Protein AF-A0A5E6NKQ4-F1 (afdb_monomer)

Foldseek 3Di:
DVVVVVVVVVVVVVVVVVCVVLPQDQFQFEEAPVRHTLDGSCLQVLLQVLCVVQPNQDLEAFLPGHDDQDYHLLVVLLQQLLVQLLVLCVVPHDDDPDPVVRSVVSLVVSLCQLAEFQQDPVNSYRYHHPSSSVSLVVSLVVQLCLQANPDPVSLVVCVSSVHDSPRHDDSSSSSSNSSNSVSSNSQLRYAGVVGPAGSSQLPDDDVSNDSDHDPVNVVVVVVVVVVVVVVVVVVVVVCVVCVVVVVVVVAPPVGDDPDDPVVVDDQDPVNVVCVVVVDD

Nearest PDB structures (foldseek):
  8bgw-assembly1_A  TM=9.058E-01  e=4.013E-18  Achromobacter xylosoxidans
  6qq6-assembly1_B  TM=9.112E-01  e=1.878E-17  Achromobacter xylosoxidans
  6qq5-assembly1_B  TM=9.096E-01  e=1.518E-17  Achromobacter xylosoxidans
  6l3h-assembly1_A  TM=9.195E-01  e=1.147E-16  Neisseria meningitidis alpha14
  6l1x-assembly1_A  TM=9.072E-01  e=4.114E-16  Neisseria meningitidis alpha14

Solvent-accessible surface area (backbone atoms only — not comparable to full-atom values): 15264 Å² total; per-residue (Å²): 108,69,66,57,52,54,53,53,51,51,53,52,52,54,50,51,52,49,51,67,75,63,49,71,78,83,38,56,30,34,24,32,89,90,64,58,70,78,40,45,36,65,35,27,54,50,6,47,52,49,41,52,74,73,46,36,44,69,48,14,16,52,88,84,46,52,34,84,71,19,64,40,43,20,53,54,42,41,52,46,29,51,52,42,30,41,53,49,44,65,74,76,52,82,81,52,99,45,70,67,60,30,53,52,51,49,40,50,53,46,22,50,69,53,26,55,68,48,66,36,86,89,77,32,33,31,57,45,54,71,62,52,52,53,14,47,53,55,44,41,49,54,48,30,35,58,33,55,44,85,52,69,72,34,48,50,51,31,55,71,33,69,46,65,89,82,64,62,50,56,68,68,57,27,51,19,33,37,37,26,33,48,50,51,15,45,34,28,46,17,25,36,89,99,47,92,44,16,59,54,59,19,34,59,83,34,78,72,62,61,26,48,82,46,71,67,57,58,51,52,56,54,51,51,52,53,52,48,54,52,49,52,51,50,50,52,51,52,48,63,75,42,41,68,63,49,51,63,72,63,53,53,98,85,51,80,81,91,67,68,70,70,81,74,48,81,80,45,72,68,65,57,62,50,49,69,80,74,63,131

Structure (mmCIF, N/CA/C/O backbone):
data_AF-A0A5E6NKQ4-F1
#
_entry.id   AF-A0A5E6NKQ4-F1
#
loop_
_atom_site.group_PDB
_atom_site.id
_atom_site.type_symbol
_atom_site.label_atom_id
_atom_site.label_alt_id
_atom_site.label_comp_id
_atom_site.label_asym_id
_atom_site.label_entity_id
_atom_site.label_seq_id
_atom_site.pdbx_PDB_ins_code
_atom_site.Cartn_x
_atom_site.Cartn_y
_atom_site.Cartn_z
_atom_site.occupancy
_atom_site.B_iso_or_equiv
_atom_site.auth_seq_id
_atom_site.auth_comp_id
_atom_site.auth_asym_id
_atom_site.auth_atom_id
_atom_site.pdbx_PDB_model_num
ATOM 1 N N . MET A 1 1 ? 13.799 -6.009 -33.600 1.00 91.75 1 MET A N 1
A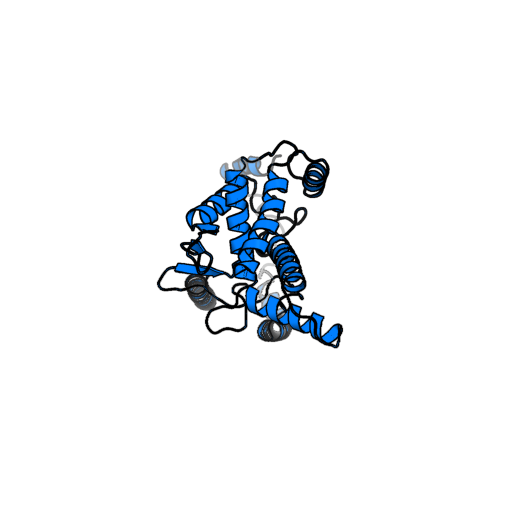TOM 2 C CA . MET A 1 1 ? 13.239 -4.849 -32.869 1.00 91.75 1 MET A CA 1
ATOM 3 C C . MET A 1 1 ? 11.711 -4.855 -32.858 1.00 91.75 1 MET A C 1
ATOM 5 O O . MET A 1 1 ? 11.161 -5.011 -31.782 1.00 91.75 1 MET A O 1
ATOM 9 N N . ILE A 1 2 ? 11.026 -4.766 -34.009 1.00 96.88 2 ILE A N 1
ATOM 10 C CA . ILE A 1 2 ? 9.546 -4.696 -34.077 1.00 96.88 2 ILE A CA 1
ATOM 11 C C . ILE A 1 2 ? 8.863 -5.850 -33.325 1.00 96.88 2 ILE A C 1
ATOM 13 O O . ILE A 1 2 ? 7.992 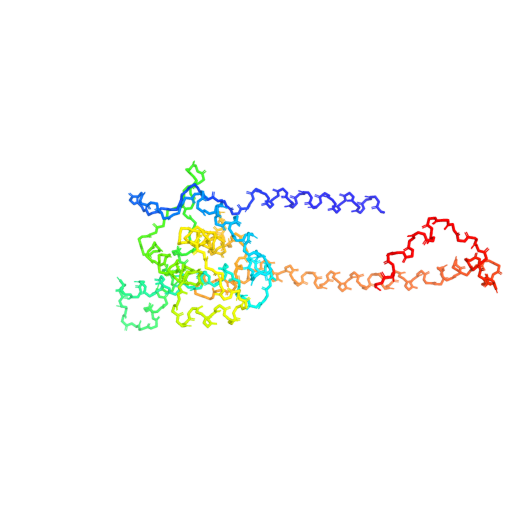-5.606 -32.503 1.00 96.88 2 ILE A O 1
ATOM 17 N N . VAL A 1 3 ? 9.315 -7.092 -33.531 1.00 97.50 3 VAL A N 1
ATOM 18 C CA . VAL A 1 3 ? 8.775 -8.268 -32.820 1.00 97.50 3 VAL A CA 1
ATOM 19 C C . VAL A 1 3 ? 8.905 -8.131 -31.298 1.00 97.50 3 VAL A C 1
ATOM 21 O O . VAL A 1 3 ? 7.956 -8.412 -30.578 1.00 97.50 3 VAL A O 1
ATOM 24 N N . SER A 1 4 ? 10.052 -7.649 -30.807 1.00 96.44 4 SER A N 1
ATOM 25 C CA . SER A 1 4 ? 10.279 -7.432 -29.370 1.00 96.44 4 SER A CA 1
ATOM 26 C C . SER A 1 4 ? 9.319 -6.384 -28.804 1.00 96.44 4 SER A C 1
ATOM 28 O O . SER A 1 4 ? 8.715 -6.624 -27.764 1.00 96.44 4 SER A O 1
ATOM 30 N N . LEU A 1 5 ? 9.100 -5.279 -29.528 1.00 98.06 5 LEU A N 1
ATOM 31 C CA . LEU A 1 5 ? 8.133 -4.250 -29.136 1.00 98.06 5 LEU A CA 1
ATOM 32 C C . LEU A 1 5 ? 6.709 -4.811 -29.081 1.00 98.06 5 LEU A C 1
ATOM 34 O O . LEU A 1 5 ? 6.007 -4.603 -28.100 1.00 98.06 5 LEU A O 1
ATOM 38 N N . ILE A 1 6 ? 6.281 -5.555 -30.103 1.00 98.31 6 ILE A N 1
ATOM 39 C CA . ILE A 1 6 ? 4.932 -6.138 -30.125 1.00 98.31 6 ILE A CA 1
ATOM 40 C C . ILE A 1 6 ? 4.732 -7.069 -28.924 1.00 98.31 6 ILE A C 1
ATOM 42 O O . ILE A 1 6 ? 3.712 -6.970 -28.244 1.00 98.31 6 ILE A O 1
ATOM 46 N N . LEU A 1 7 ? 5.705 -7.936 -28.627 1.00 98.00 7 LEU A N 1
ATOM 47 C CA . LEU A 1 7 ? 5.617 -8.860 -27.495 1.00 98.00 7 LEU A CA 1
ATOM 48 C C . LEU A 1 7 ? 5.609 -8.128 -26.147 1.00 98.00 7 LEU A C 1
ATOM 50 O O . LEU A 1 7 ? 4.767 -8.429 -25.300 1.00 98.00 7 LEU A O 1
ATOM 54 N N . SER A 1 8 ? 6.496 -7.148 -25.950 1.00 97.25 8 SER A N 1
ATOM 55 C CA . SER A 1 8 ? 6.587 -6.414 -24.684 1.00 97.25 8 SER A CA 1
ATOM 56 C C . SER A 1 8 ? 5.353 -5.551 -24.421 1.00 97.25 8 SER A C 1
ATOM 58 O O . SER A 1 8 ? 4.808 -5.595 -23.318 1.00 97.25 8 SER A O 1
ATOM 60 N N . PHE A 1 9 ? 4.849 -4.830 -25.428 1.00 97.94 9 PHE A N 1
ATOM 61 C CA . PHE A 1 9 ? 3.626 -4.034 -25.291 1.00 97.94 9 PHE A CA 1
ATOM 62 C C . PHE A 1 9 ? 2.383 -4.906 -25.109 1.00 97.94 9 PHE A C 1
ATOM 64 O O . PHE A 1 9 ? 1.516 -4.551 -24.315 1.00 97.94 9 PHE A O 1
ATOM 71 N N . SER A 1 10 ? 2.301 -6.060 -25.779 1.00 98.06 10 SER A N 1
ATOM 72 C CA . SER A 1 10 ? 1.185 -6.996 -25.575 1.00 98.06 10 SER A CA 1
ATOM 73 C C . SER A 1 10 ? 1.159 -7.520 -24.138 1.00 98.06 10 SER A C 1
ATOM 75 O O . SER A 1 10 ? 0.104 -7.514 -23.507 1.00 98.06 10 SER A O 1
ATOM 77 N N . ALA A 1 11 ? 2.319 -7.906 -23.594 1.00 97.38 11 ALA A N 1
ATOM 78 C CA . ALA A 1 11 ? 2.434 -8.328 -22.199 1.00 97.38 11 ALA A CA 1
ATOM 79 C C . ALA A 1 11 ? 2.059 -7.194 -21.228 1.00 97.38 11 ALA A C 1
ATOM 81 O O . ALA A 1 11 ? 1.289 -7.418 -20.296 1.00 97.38 11 ALA A O 1
ATOM 82 N N . LEU A 1 12 ? 2.545 -5.972 -21.474 1.00 97.38 12 LEU A N 1
ATOM 83 C CA . LEU A 1 12 ? 2.235 -4.797 -20.656 1.00 97.38 12 LEU A CA 1
ATOM 84 C C . LEU A 1 12 ? 0.731 -4.488 -20.633 1.00 97.38 12 LEU A C 1
ATOM 86 O O . LEU A 1 12 ? 0.165 -4.292 -19.561 1.00 97.38 12 LEU A O 1
ATOM 90 N N . LEU A 1 13 ? 0.077 -4.463 -21.798 1.00 96.69 13 LEU A N 1
ATOM 91 C CA . LEU A 1 13 ? -1.356 -4.172 -21.909 1.00 96.69 13 LEU A CA 1
ATOM 92 C C . LEU A 1 13 ? -2.207 -5.268 -21.267 1.00 96.69 13 LEU A C 1
ATOM 94 O O . LEU A 1 13 ? -3.167 -4.963 -20.559 1.00 96.69 13 LEU A O 1
ATOM 98 N N . TYR A 1 14 ? -1.836 -6.533 -21.475 1.00 97.25 14 TYR A N 1
ATOM 99 C CA . TYR A 1 14 ? -2.518 -7.662 -20.853 1.00 97.25 14 TYR A CA 1
ATOM 100 C C . TYR A 1 14 ? -2.450 -7.582 -19.322 1.00 97.25 14 TYR A C 1
ATOM 102 O O . TYR A 1 14 ? -3.484 -7.633 -18.655 1.00 97.25 14 TYR A O 1
ATOM 110 N N . LEU A 1 15 ? -1.251 -7.387 -18.762 1.00 95.00 15 LEU A N 1
ATOM 111 C CA . LEU A 1 15 ? -1.063 -7.259 -17.315 1.00 95.00 15 LEU A CA 1
ATOM 112 C C . LEU A 1 15 ? -1.745 -6.004 -16.756 1.00 95.00 15 LEU A C 1
ATOM 114 O O . LEU A 1 15 ? -2.368 -6.078 -15.701 1.00 95.00 15 LEU A O 1
ATOM 118 N N . GLY A 1 16 ? -1.700 -4.878 -17.473 1.00 92.06 16 GLY A N 1
ATOM 119 C CA . GLY A 1 16 ? -2.413 -3.657 -17.089 1.00 92.06 16 GLY A CA 1
ATOM 120 C C . GLY A 1 16 ? -3.928 -3.863 -16.994 1.00 92.06 16 GLY A C 1
ATOM 121 O O . GLY A 1 16 ? -4.553 -3.414 -16.034 1.00 92.06 16 GLY A O 1
ATOM 122 N N . GLY A 1 17 ? -4.514 -4.606 -17.939 1.00 92.12 17 GLY A N 1
ATOM 123 C CA . GLY A 1 17 ? -5.928 -4.982 -17.894 1.00 92.12 17 GLY A CA 1
ATOM 124 C C . GLY A 1 17 ? -6.275 -5.861 -16.688 1.00 92.12 17 GLY A C 1
ATOM 125 O O . GLY A 1 17 ? -7.293 -5.630 -16.037 1.00 92.12 17 GLY A O 1
ATOM 126 N N . GLN A 1 18 ? -5.410 -6.822 -16.349 1.00 91.38 18 GLN A N 1
ATOM 127 C CA . GLN A 1 18 ? -5.586 -7.663 -15.158 1.00 91.38 18 GLN A CA 1
ATOM 128 C C . GLN A 1 18 ? -5.508 -6.844 -13.864 1.00 91.38 18 GLN A C 1
ATOM 130 O O . GLN A 1 18 ? -6.370 -6.990 -13.003 1.00 91.38 18 GLN A O 1
ATOM 135 N N . ILE A 1 19 ? -4.534 -5.934 -13.750 1.00 88.50 19 ILE A N 1
ATOM 136 C CA . ILE A 1 19 ? -4.392 -5.044 -12.585 1.00 88.50 19 ILE A CA 1
ATOM 137 C C . ILE A 1 19 ? -5.657 -4.204 -12.390 1.00 88.50 19 ILE A C 1
ATOM 139 O O . ILE A 1 19 ? -6.131 -4.077 -11.266 1.00 88.50 19 ILE A O 1
ATOM 143 N N . TYR A 1 20 ? -6.229 -3.666 -13.470 1.00 85.31 20 TYR A N 1
ATOM 144 C CA . TYR A 1 20 ? -7.445 -2.856 -13.388 1.00 85.31 20 TYR A CA 1
ATOM 145 C C . TYR A 1 20 ? -8.655 -3.655 -12.878 1.00 85.31 20 TYR A C 1
ATOM 147 O O . TYR A 1 20 ? -9.419 -3.157 -12.057 1.00 85.31 20 TYR A O 1
ATOM 155 N N . GLN A 1 21 ? -8.822 -4.898 -13.338 1.00 85.69 21 GLN A N 1
ATOM 156 C CA . GLN A 1 21 ? -9.952 -5.750 -12.943 1.00 85.69 21 GLN A CA 1
ATOM 157 C C . GLN A 1 21 ? -9.796 -6.346 -11.539 1.00 85.69 21 GLN A C 1
ATOM 159 O O . GLN A 1 21 ? -10.795 -6.609 -10.875 1.00 85.69 21 GLN A O 1
ATOM 164 N N . GLN A 1 22 ? -8.558 -6.565 -11.092 1.00 89.88 22 GLN A N 1
ATOM 165 C CA . GLN A 1 22 ? -8.244 -7.217 -9.816 1.00 89.88 22 GLN A CA 1
ATOM 166 C C . GLN A 1 22 ? -7.823 -6.231 -8.714 1.00 89.88 22 GLN A C 1
ATOM 168 O O . GLN A 1 22 ? -7.409 -6.655 -7.630 1.00 89.88 22 GLN A O 1
ATOM 173 N N . ALA A 1 23 ? -7.900 -4.923 -8.976 1.00 93.00 23 ALA A N 1
ATOM 174 C CA . ALA A 1 23 ? -7.577 -3.894 -7.998 1.00 93.00 23 ALA A CA 1
ATOM 175 C C . ALA A 1 23 ? -8.473 -4.013 -6.747 1.00 93.00 23 ALA A C 1
ATOM 177 O O . ALA A 1 23 ? -9.655 -4.351 -6.865 1.00 93.00 23 ALA A O 1
ATOM 178 N N . PRO A 1 24 ? -7.947 -3.713 -5.543 1.00 96.12 24 PRO A N 1
ATOM 179 C CA . PRO A 1 24 ? -8.771 -3.665 -4.343 1.00 96.12 24 PRO A CA 1
ATOM 180 C C . PRO A 1 24 ? -9.886 -2.619 -4.519 1.00 96.12 24 PRO A C 1
ATOM 182 O O . PRO A 1 24 ? -9.592 -1.468 -4.856 1.00 96.12 24 PRO A O 1
ATOM 185 N N . PRO A 1 25 ? -11.162 -2.981 -4.303 1.00 97.00 25 PRO A N 1
ATOM 186 C CA . PRO A 1 25 ? -12.263 -2.048 -4.491 1.00 97.00 25 PRO A CA 1
ATOM 187 C C . PRO A 1 25 ? -12.244 -0.959 -3.412 1.00 97.00 25 PRO A C 1
ATOM 189 O O . PRO A 1 25 ? -11.932 -1.219 -2.248 1.00 97.00 25 PRO A O 1
ATOM 192 N N . ILE A 1 26 ? -12.637 0.264 -3.778 1.00 98.12 26 ILE A N 1
ATOM 193 C CA . ILE A 1 26 ? -13.011 1.292 -2.798 1.00 98.12 26 ILE A CA 1
ATOM 194 C C . ILE A 1 26 ? -14.488 1.061 -2.444 1.00 98.12 26 ILE A C 1
ATOM 196 O O . ILE A 1 26 ? -15.342 1.165 -3.332 1.00 98.12 26 ILE A O 1
ATOM 200 N N . PRO A 1 27 ? -14.815 0.714 -1.189 1.00 98.06 27 PRO A N 1
ATOM 201 C CA . PRO A 1 27 ? -16.179 0.381 -0.801 1.00 98.06 27 PRO A CA 1
ATOM 202 C C . PRO A 1 27 ? -17.079 1.619 -0.756 1.00 98.06 27 PRO A C 1
ATOM 204 O O . PRO A 1 27 ? -16.640 2.706 -0.394 1.00 98.06 27 PRO A O 1
ATOM 207 N N . ASN A 1 28 ? -18.368 1.432 -1.040 1.00 98.12 28 ASN A N 1
ATOM 208 C CA . ASN A 1 28 ? -19.416 2.434 -0.833 1.00 98.12 28 ASN A CA 1
ATOM 209 C C . ASN A 1 28 ? -19.534 2.821 0.649 1.00 98.12 28 ASN A C 1
ATOM 211 O O . ASN A 1 28 ? -19.697 3.998 0.977 1.00 98.12 28 ASN A O 1
ATOM 215 N N . ALA A 1 29 ? -19.424 1.829 1.535 1.00 97.94 29 ALA A N 1
ATOM 216 C CA . ALA A 1 29 ? -19.400 2.015 2.978 1.00 97.94 29 ALA A CA 1
ATOM 217 C C . ALA A 1 29 ? -18.643 0.878 3.677 1.00 97.94 29 ALA A C 1
ATOM 219 O O . ALA A 1 29 ? -18.656 -0.273 3.234 1.00 97.94 29 ALA A O 1
ATOM 220 N N . VAL A 1 30 ? -18.032 1.215 4.806 1.00 98.38 30 VAL A N 1
ATOM 221 C CA . VAL A 1 30 ? -17.519 0.284 5.811 1.00 98.38 30 VAL A CA 1
ATOM 222 C C . VAL A 1 30 ? -18.452 0.395 7.003 1.00 98.38 30 VAL A C 1
ATOM 224 O O . VAL A 1 30 ? -18.584 1.480 7.571 1.00 98.38 30 VAL A O 1
ATOM 227 N N . GLN A 1 31 ? -19.124 -0.690 7.373 1.00 97.69 31 GLN A N 1
ATOM 228 C CA . GLN A 1 31 ? -20.148 -0.659 8.416 1.00 97.69 31 GLN A CA 1
ATOM 229 C C . GLN A 1 31 ? -20.100 -1.897 9.302 1.00 97.69 31 GLN A C 1
ATOM 231 O O . GLN A 1 31 ? -19.599 -2.948 8.904 1.00 97.69 31 GLN A O 1
ATOM 236 N N . ILE A 1 32 ? -20.670 -1.789 10.495 1.00 96.38 32 ILE A N 1
ATOM 237 C CA . ILE A 1 32 ? -20.965 -2.959 11.328 1.00 96.38 32 ILE A CA 1
ATOM 238 C C . ILE A 1 32 ? -22.307 -3.592 10.931 1.00 96.38 32 ILE A C 1
ATOM 240 O O . ILE A 1 32 ? -23.121 -2.975 10.246 1.00 96.38 32 ILE A O 1
ATOM 244 N N . VAL A 1 33 ? -22.557 -4.829 11.375 1.00 84.94 33 VAL A N 1
ATOM 245 C CA . VAL A 1 33 ? -23.741 -5.640 11.001 1.00 84.94 33 VAL A CA 1
ATOM 246 C C . VAL A 1 33 ? -25.083 -4.919 11.225 1.00 84.94 33 VAL A C 1
ATOM 248 O O . VAL A 1 33 ? -26.035 -5.158 10.490 1.00 84.94 33 VAL A O 1
ATOM 251 N N . ASN A 1 34 ? -25.173 -4.008 12.200 1.00 80.44 34 ASN A N 1
ATOM 252 C CA . ASN A 1 34 ? -26.392 -3.241 12.494 1.00 80.44 34 ASN A CA 1
ATOM 253 C C . ASN A 1 34 ? -26.581 -1.977 11.622 1.00 80.44 34 ASN A C 1
ATOM 255 O O . ASN A 1 34 ? -27.536 -1.235 11.839 1.00 80.44 34 ASN A O 1
ATOM 259 N N . GLY A 1 35 ? -25.694 -1.729 10.652 1.00 83.38 35 GLY A N 1
ATOM 260 C CA . GLY A 1 35 ? -25.794 -0.626 9.693 1.00 83.38 35 GLY A CA 1
ATOM 261 C C . GLY A 1 35 ? -25.099 0.675 10.104 1.00 83.38 35 GLY A C 1
ATOM 262 O O . GLY A 1 35 ? -25.131 1.631 9.331 1.00 83.38 35 GLY A O 1
ATOM 263 N N . ASN A 1 36 ? -24.443 0.746 11.270 1.00 94.25 36 ASN A N 1
ATOM 264 C CA . ASN A 1 36 ? -23.670 1.943 11.618 1.00 94.25 36 ASN A CA 1
ATOM 265 C C . ASN A 1 36 ? -22.428 2.052 10.718 1.00 94.25 36 ASN A C 1
ATOM 267 O O . ASN A 1 36 ? -21.539 1.195 10.755 1.00 94.25 36 ASN A O 1
ATOM 271 N N . VAL A 1 37 ? -22.374 3.121 9.923 1.00 96.62 37 VAL A N 1
ATOM 272 C CA . VAL A 1 37 ? -21.282 3.413 8.987 1.00 96.62 37 VAL A CA 1
ATOM 273 C C . VAL A 1 37 ? -20.091 4.013 9.734 1.00 96.62 37 VAL A C 1
ATOM 275 O O . VAL A 1 37 ? -20.235 4.988 10.467 1.00 96.62 37 VAL A O 1
ATOM 278 N N . ILE A 1 38 ? -18.910 3.434 9.519 1.00 97.25 38 ILE A N 1
ATOM 279 C CA . ILE A 1 38 ? -17.624 3.882 10.070 1.00 97.25 38 ILE A CA 1
ATOM 280 C C . ILE A 1 38 ? -16.917 4.818 9.085 1.00 97.25 38 ILE A C 1
ATOM 282 O O . ILE A 1 38 ? -16.485 5.908 9.456 1.00 97.25 38 ILE A O 1
ATOM 286 N N . TYR A 1 39 ? -16.853 4.408 7.816 1.00 98.44 39 TYR A N 1
ATOM 287 C CA . TYR A 1 39 ? -16.311 5.205 6.719 1.00 98.44 39 TYR A CA 1
ATOM 288 C C . TYR A 1 39 ? -17.194 5.074 5.485 1.00 98.44 39 TYR A C 1
ATOM 290 O O . TYR A 1 39 ? -17.658 3.981 5.154 1.00 98.44 39 TYR A O 1
ATOM 298 N N . SER A 1 40 ? -17.406 6.185 4.788 1.00 98.50 40 SER A N 1
ATOM 299 C CA . SER A 1 40 ? -18.018 6.193 3.457 1.00 98.50 40 SER A CA 1
ATOM 300 C C . SER A 1 40 ? -16.954 6.152 2.358 1.00 98.50 40 SER A C 1
ATOM 302 O O . SER A 1 40 ? -15.789 6.474 2.599 1.00 98.50 40 SER A O 1
ATOM 304 N N . LYS A 1 41 ? -17.364 5.842 1.124 1.00 98.50 41 LYS A N 1
ATOM 305 C CA . LYS A 1 41 ? -16.511 6.012 -0.062 1.00 98.50 41 LYS A CA 1
ATOM 306 C C . LYS A 1 41 ? -15.891 7.407 -0.140 1.00 98.50 41 LYS A C 1
ATOM 308 O O . LYS A 1 41 ? -14.688 7.537 -0.340 1.00 98.50 41 LYS A O 1
ATOM 313 N N . GLN A 1 42 ? -16.714 8.434 0.080 1.00 98.69 42 GLN A N 1
ATOM 314 C CA . GLN A 1 42 ? -16.276 9.824 0.015 1.00 98.69 42 GLN A CA 1
ATOM 315 C C . GLN A 1 42 ? -15.213 10.133 1.074 1.00 98.69 42 GLN A C 1
ATOM 317 O O . GLN A 1 42 ? -14.293 10.890 0.797 1.00 98.69 42 GLN A O 1
ATOM 322 N N . ASP A 1 43 ? -15.298 9.533 2.267 1.00 98.69 43 ASP A N 1
ATOM 323 C CA . ASP A 1 43 ? -14.270 9.723 3.295 1.00 98.69 43 ASP A CA 1
ATOM 324 C C . ASP A 1 43 ? -12.906 9.192 2.848 1.00 98.69 43 ASP A C 1
ATOM 326 O O . ASP A 1 43 ? -11.893 9.842 3.099 1.00 98.69 43 ASP A O 1
ATOM 330 N N . ILE A 1 44 ? -12.885 8.034 2.180 1.00 98.81 44 ILE A N 1
ATOM 331 C CA . ILE A 1 44 ? -11.662 7.400 1.671 1.00 98.81 44 ILE A CA 1
ATOM 332 C C . ILE A 1 44 ? -11.076 8.228 0.521 1.00 98.81 44 ILE A C 1
ATOM 334 O O . ILE A 1 44 ? -9.885 8.538 0.534 1.00 98.81 44 ILE A O 1
ATOM 338 N N . GLU A 1 45 ? -11.904 8.631 -0.446 1.00 98.69 45 GLU A N 1
ATOM 339 C CA . GLU A 1 45 ? -11.472 9.428 -1.604 1.00 98.69 45 GLU A CA 1
ATOM 340 C C . GLU A 1 45 ? -11.005 10.834 -1.189 1.00 98.69 45 GLU A C 1
ATOM 342 O O . GLU A 1 45 ? -9.945 11.298 -1.615 1.00 98.69 45 GLU A O 1
ATOM 347 N N . ASP A 1 46 ? -11.731 11.501 -0.288 1.00 98.69 46 ASP A N 1
ATOM 348 C CA . ASP A 1 46 ? -11.296 12.777 0.284 1.00 98.69 46 ASP A CA 1
ATOM 349 C C . ASP A 1 46 ? -10.012 12.614 1.102 1.00 98.69 46 ASP A C 1
ATOM 351 O O . ASP A 1 46 ? -9.135 13.476 1.051 1.00 98.69 46 ASP A O 1
ATOM 355 N N . GLY A 1 47 ? -9.881 11.512 1.846 1.00 98.62 47 GLY A N 1
ATOM 356 C CA . GLY A 1 47 ? -8.668 11.164 2.579 1.00 98.62 47 GLY A CA 1
ATOM 357 C C . GLY A 1 47 ? -7.453 11.023 1.668 1.00 98.62 47 GLY A C 1
ATOM 358 O O . GLY A 1 47 ? -6.395 11.574 1.975 1.00 98.62 47 GLY A O 1
ATOM 359 N N . GLN A 1 48 ? -7.619 10.361 0.521 1.00 98.62 48 GLN A N 1
ATOM 360 C CA . GLN A 1 48 ? -6.583 10.242 -0.504 1.00 98.62 48 GLN A CA 1
ATOM 361 C C . GLN A 1 48 ? -6.195 11.615 -1.070 1.00 98.62 48 GLN A C 1
ATOM 363 O O . GLN A 1 48 ? -5.005 11.913 -1.198 1.00 98.62 48 GLN A O 1
ATOM 368 N N . ASN A 1 49 ? -7.176 12.473 -1.362 1.00 98.38 49 ASN A N 1
ATOM 369 C CA . ASN A 1 49 ? -6.917 13.836 -1.832 1.00 98.38 49 ASN A CA 1
ATOM 370 C C . ASN A 1 49 ? -6.148 14.648 -0.780 1.00 98.38 49 ASN A C 1
ATOM 372 O O . ASN A 1 49 ? -5.158 15.303 -1.101 1.00 98.38 49 ASN A O 1
ATOM 376 N N . ILE A 1 50 ? -6.551 14.566 0.492 1.00 97.81 50 ILE A N 1
ATOM 377 C CA . ILE A 1 50 ? -5.848 15.223 1.601 1.00 97.81 50 ILE A CA 1
ATOM 378 C C . ILE A 1 50 ? -4.408 14.713 1.685 1.00 97.81 50 ILE A C 1
ATOM 380 O O . ILE A 1 50 ? -3.496 15.538 1.708 1.00 97.81 50 ILE A O 1
ATOM 384 N N . TRP A 1 51 ? -4.193 13.394 1.655 1.00 97.44 51 TRP A N 1
ATOM 385 C CA . TRP A 1 51 ? -2.859 12.786 1.646 1.00 97.44 51 TRP A CA 1
ATOM 386 C C . TRP A 1 51 ? -1.974 13.350 0.522 1.00 97.44 51 TRP A C 1
ATOM 388 O O . TRP A 1 51 ? -0.827 13.720 0.767 1.00 97.44 51 TRP A O 1
ATOM 398 N N . GLN A 1 52 ? -2.511 13.512 -0.691 1.00 97.19 52 GLN A N 1
ATOM 399 C CA . GLN A 1 52 ? -1.784 14.139 -1.800 1.00 97.19 52 GLN A CA 1
ATOM 400 C C . GLN A 1 52 ? -1.434 15.606 -1.512 1.00 97.19 52 GLN A C 1
ATOM 402 O O . GLN A 1 52 ? -0.313 16.032 -1.790 1.00 97.19 52 GLN A O 1
ATOM 407 N N . THR A 1 53 ? -2.352 16.380 -0.918 1.00 95.00 53 THR A N 1
ATOM 408 C CA . THR A 1 53 ? -2.101 17.803 -0.610 1.00 95.00 53 THR A CA 1
ATOM 409 C C . THR A 1 53 ? -1.040 18.026 0.466 1.00 95.00 53 THR A C 1
ATOM 411 O O . THR A 1 53 ? -0.381 19.064 0.460 1.00 95.00 53 THR A O 1
ATOM 414 N N . ILE A 1 54 ? -0.855 17.066 1.376 1.00 92.62 54 ILE A N 1
ATOM 415 C CA . ILE A 1 54 ? 0.116 17.164 2.476 1.00 92.62 54 ILE A CA 1
ATOM 416 C C . ILE A 1 54 ? 1.522 16.667 2.101 1.00 92.62 54 ILE A C 1
ATOM 418 O O . ILE A 1 54 ? 2.411 16.640 2.945 1.00 92.62 54 ILE A O 1
ATOM 422 N N . GLY A 1 55 ? 1.738 16.323 0.826 1.00 92.94 55 GLY A N 1
ATOM 423 C CA . GLY A 1 55 ? 3.026 15.884 0.276 1.00 92.94 55 GLY A CA 1
ATOM 424 C C . GLY A 1 55 ? 3.020 14.443 -0.236 1.00 92.94 55 GLY A C 1
ATOM 425 O O . GLY A 1 55 ? 3.957 14.036 -0.925 1.00 92.94 55 GLY A O 1
ATOM 426 N N . GLY A 1 56 ? 1.969 13.674 0.054 1.00 95.38 56 GLY A N 1
ATOM 427 C CA . GLY A 1 56 ? 1.783 12.310 -0.425 1.00 95.38 56 GLY A CA 1
ATOM 428 C C . GLY A 1 56 ? 2.982 11.412 -0.123 1.00 95.38 56 GLY A C 1
ATOM 429 O O . GLY A 1 56 ? 3.405 11.257 1.022 1.00 95.38 56 GLY A O 1
ATOM 430 N N . MET A 1 57 ? 3.564 10.858 -1.185 1.00 97.44 57 MET A N 1
ATOM 431 C CA . MET A 1 57 ? 4.744 9.990 -1.133 1.00 97.44 57 MET A CA 1
ATOM 432 C C . MET A 1 57 ? 6.039 10.694 -0.707 1.00 97.44 57 MET A C 1
ATOM 434 O O . MET A 1 57 ? 7.044 10.027 -0.505 1.00 97.44 57 MET A O 1
ATOM 438 N N . GLN A 1 58 ? 6.066 12.023 -0.589 1.00 94.81 58 GLN A N 1
ATOM 439 C CA . GLN A 1 58 ? 7.249 12.730 -0.082 1.00 94.81 58 GLN A CA 1
ATOM 440 C C . GLN A 1 58 ? 7.291 12.747 1.449 1.00 94.81 58 GLN A C 1
ATOM 442 O O . GLN A 1 58 ? 8.365 12.856 2.038 1.00 94.81 58 GLN A O 1
ATOM 447 N N . GLN A 1 59 ? 6.134 12.609 2.100 1.00 92.25 59 GLN A N 1
ATOM 448 C CA . GLN A 1 59 ? 6.029 12.658 3.555 1.00 92.25 59 GLN A CA 1
ATOM 449 C C . GLN A 1 59 ? 6.303 11.297 4.203 1.00 92.25 59 GLN A C 1
ATOM 451 O O . GLN A 1 59 ? 7.005 11.240 5.203 1.00 92.25 59 GLN A O 1
ATOM 456 N N . GLY A 1 60 ? 5.778 10.222 3.617 1.00 95.44 60 GLY A N 1
ATOM 457 C CA . GLY A 1 60 ? 6.011 8.831 4.011 1.00 95.44 60 GLY A CA 1
ATOM 458 C C . GLY A 1 60 ? 5.679 7.910 2.843 1.00 95.44 60 GLY A C 1
ATOM 459 O O . GLY A 1 60 ? 5.707 8.350 1.690 1.00 95.44 60 GLY A O 1
ATOM 460 N N . SER A 1 61 ? 5.299 6.663 3.117 1.00 98.19 61 SER A N 1
ATOM 461 C CA . SER A 1 61 ? 4.951 5.691 2.068 1.00 98.19 61 SER A CA 1
ATOM 462 C C . SER A 1 61 ? 3.544 5.101 2.202 1.00 98.19 61 SER A C 1
ATOM 464 O O . SER A 1 61 ? 2.934 5.091 3.272 1.00 98.19 61 SER A O 1
ATOM 466 N N . ILE A 1 62 ? 3.002 4.663 1.064 1.00 98.44 62 ILE A N 1
ATOM 467 C CA . ILE A 1 62 ? 1.797 3.834 0.957 1.00 98.44 62 ILE A CA 1
ATOM 468 C C . ILE A 1 62 ? 2.170 2.644 0.080 1.00 98.44 62 ILE A C 1
ATOM 470 O O . ILE A 1 62 ? 2.705 2.828 -1.016 1.00 98.44 62 ILE A O 1
ATOM 474 N N . TRP A 1 63 ? 1.886 1.429 0.546 1.00 98.12 63 TRP A N 1
ATOM 475 C CA . TRP A 1 63 ? 2.214 0.198 -0.180 1.00 98.12 63 TRP A CA 1
ATOM 476 C C . TRP A 1 63 ? 3.692 0.105 -0.596 1.00 98.12 63 TRP A C 1
ATOM 478 O O . TRP A 1 63 ? 4.016 -0.332 -1.702 1.00 98.12 63 TRP A O 1
ATOM 488 N N . GLY A 1 64 ? 4.593 0.573 0.270 1.00 97.62 64 GLY A N 1
ATOM 489 C CA . GLY A 1 64 ? 6.042 0.558 0.079 1.00 97.62 64 GLY A CA 1
ATOM 490 C C . GLY A 1 64 ? 6.577 1.630 -0.873 1.00 97.62 64 GLY A C 1
ATOM 491 O O . GLY A 1 64 ? 7.785 1.690 -1.088 1.00 97.62 64 GLY A O 1
ATOM 492 N N . HIS A 1 65 ? 5.712 2.477 -1.437 1.00 98.44 65 HIS A N 1
ATOM 493 C CA . HIS A 1 65 ? 6.106 3.543 -2.353 1.00 98.44 65 HIS A CA 1
ATOM 494 C C . HIS A 1 65 ? 6.033 4.892 -1.641 1.00 98.44 65 HIS A C 1
ATOM 496 O O . HIS A 1 65 ? 4.958 5.334 -1.229 1.00 98.44 65 HIS A O 1
ATOM 502 N N . GLY A 1 66 ? 7.182 5.545 -1.498 1.00 97.50 66 GLY A N 1
ATOM 503 C CA . GLY A 1 66 ? 7.295 6.885 -0.939 1.00 97.50 66 GLY A CA 1
ATOM 504 C C . GLY A 1 66 ? 8.635 7.132 -0.266 1.00 97.50 66 GLY A C 1
ATOM 505 O O . GLY A 1 66 ? 9.630 6.492 -0.606 1.00 97.50 66 GLY A O 1
ATOM 506 N N . SER A 1 67 ? 8.663 8.089 0.653 1.00 96.19 67 SER A N 1
ATOM 507 C CA . SER A 1 67 ? 9.843 8.415 1.443 1.00 96.19 67 SER A CA 1
ATOM 508 C C . SER A 1 67 ? 9.981 7.472 2.640 1.00 96.19 67 SER A C 1
ATOM 510 O O . SER A 1 67 ? 9.069 6.715 2.976 1.00 96.19 67 SER A O 1
ATOM 512 N N . TYR A 1 68 ? 11.163 7.493 3.257 1.00 94.75 68 TYR A N 1
ATOM 513 C CA . TYR A 1 68 ? 11.580 6.491 4.245 1.00 94.75 68 TYR A CA 1
ATOM 514 C C . TYR A 1 68 ? 11.743 7.041 5.665 1.00 94.75 68 TYR A C 1
ATOM 516 O O . TYR A 1 68 ? 12.217 6.316 6.535 1.00 94.75 68 TYR A O 1
ATOM 524 N N . LEU A 1 69 ? 11.435 8.323 5.888 1.00 93.56 69 LEU A N 1
ATOM 525 C CA . LEU A 1 69 ? 11.609 8.944 7.201 1.00 93.56 69 LEU A CA 1
ATOM 526 C C . LEU A 1 69 ? 10.374 8.744 8.081 1.00 93.56 69 LEU A C 1
ATOM 528 O O . LEU A 1 69 ? 10.472 8.140 9.145 1.00 93.56 69 LEU A O 1
ATOM 532 N N . ALA A 1 70 ? 9.206 9.192 7.617 1.00 95.50 70 ALA A N 1
ATOM 533 C CA . ALA A 1 70 ? 7.946 8.769 8.212 1.00 95.50 70 ALA A CA 1
ATOM 534 C C . ALA A 1 70 ? 7.644 7.308 7.815 1.00 95.50 70 ALA A C 1
ATOM 536 O O . ALA A 1 70 ? 8.178 6.817 6.812 1.00 95.50 70 ALA A O 1
ATOM 537 N N . PRO A 1 71 ? 6.800 6.594 8.577 1.00 97.19 71 PRO A N 1
ATOM 538 C CA . PRO A 1 71 ? 6.504 5.195 8.302 1.00 97.19 71 PRO A CA 1
ATOM 539 C C . PRO A 1 71 ? 5.734 5.005 6.987 1.00 97.19 71 PRO A C 1
ATOM 541 O O . PRO A 1 71 ? 5.228 5.949 6.372 1.00 97.19 71 PRO A O 1
ATOM 544 N N . ASP A 1 72 ? 5.596 3.742 6.583 1.00 98.62 72 ASP A N 1
ATOM 545 C CA . ASP A 1 72 ? 4.546 3.369 5.641 1.00 98.62 72 ASP A CA 1
ATOM 546 C C . ASP A 1 72 ? 3.200 3.350 6.372 1.00 98.62 72 ASP A C 1
ATOM 548 O O . ASP A 1 72 ? 3.003 2.565 7.303 1.00 98.62 72 ASP A O 1
ATOM 552 N N . TRP A 1 73 ? 2.260 4.196 5.951 1.00 98.38 73 TRP A N 1
ATOM 553 C CA . TRP A 1 73 ? 0.975 4.351 6.637 1.00 98.38 73 TRP A CA 1
ATOM 554 C C . TRP A 1 73 ? 0.078 3.121 6.513 1.00 98.38 73 TRP A C 1
ATOM 556 O O . TRP A 1 73 ? -0.744 2.883 7.391 1.00 98.38 73 TRP A O 1
ATOM 566 N N . SER A 1 74 ? 0.242 2.319 5.456 1.00 98.62 74 SER A N 1
ATOM 567 C CA . SER A 1 74 ? -0.524 1.076 5.293 1.00 98.62 74 SER A CA 1
ATOM 568 C C . SER A 1 74 ? -0.023 0.014 6.263 1.00 98.62 74 SER A C 1
ATOM 570 O O . SER A 1 74 ? -0.827 -0.690 6.868 1.00 98.62 74 SER A O 1
ATOM 572 N N . ALA A 1 75 ? 1.298 -0.093 6.433 1.00 98.75 75 ALA A N 1
ATOM 573 C CA . ALA A 1 75 ? 1.901 -1.036 7.369 1.00 98.75 75 ALA A CA 1
ATOM 574 C C . ALA A 1 75 ? 1.716 -0.618 8.833 1.00 98.75 75 ALA A C 1
ATOM 576 O O . ALA A 1 75 ? 1.341 -1.452 9.657 1.00 98.75 75 ALA A O 1
ATOM 577 N N . ASP A 1 76 ? 1.929 0.660 9.154 1.00 98.75 76 ASP A N 1
ATOM 578 C CA . ASP A 1 76 ? 1.756 1.186 10.512 1.00 98.75 76 ASP A CA 1
ATOM 579 C C . ASP A 1 76 ? 0.287 1.108 10.957 1.00 98.75 76 ASP A C 1
ATOM 581 O O . ASP A 1 76 ? 0.012 0.654 12.071 1.00 98.75 76 ASP A O 1
ATOM 585 N N . TRP A 1 77 ? -0.667 1.437 10.073 1.00 98.81 77 TRP A N 1
ATOM 586 C CA . TRP A 1 77 ? -2.092 1.275 10.375 1.00 98.81 77 TRP A CA 1
ATOM 587 C C . TRP A 1 77 ? -2.426 -0.189 10.637 1.00 98.81 77 TRP A C 1
ATOM 589 O O . TRP A 1 77 ? -3.016 -0.508 11.669 1.00 98.81 77 TRP A O 1
ATOM 599 N N . LEU A 1 78 ? -2.033 -1.081 9.720 1.00 98.81 78 LEU A N 1
ATOM 600 C CA . LEU A 1 78 ? -2.315 -2.513 9.814 1.00 98.81 78 LEU A CA 1
ATOM 601 C C . LEU A 1 78 ? -1.801 -3.082 11.139 1.00 98.81 78 LEU A C 1
ATOM 603 O O . LEU A 1 78 ? -2.547 -3.766 11.839 1.00 98.81 78 LEU A O 1
ATOM 607 N N . HIS A 1 79 ? -0.563 -2.756 11.514 1.00 98.81 79 HIS A N 1
ATOM 608 C CA . HIS A 1 79 ? 0.032 -3.227 12.759 1.00 98.81 79 HIS A CA 1
ATOM 609 C C . HIS A 1 79 ? -0.726 -2.716 13.994 1.00 98.81 79 HIS A C 1
ATOM 611 O O . HIS A 1 79 ? -1.048 -3.489 14.900 1.00 98.81 79 HIS A O 1
ATOM 617 N N . ARG A 1 80 ? -1.059 -1.418 14.032 1.00 98.81 80 ARG A N 1
ATOM 618 C CA . ARG A 1 80 ? -1.800 -0.804 15.148 1.00 98.81 80 ARG A CA 1
ATOM 619 C C . ARG A 1 80 ? -3.217 -1.356 15.277 1.00 98.81 80 ARG A C 1
ATOM 621 O O . ARG A 1 80 ? -3.650 -1.624 16.398 1.00 98.81 80 ARG A O 1
ATOM 628 N N . GLU A 1 81 ? -3.918 -1.546 14.160 1.00 98.81 81 GLU A N 1
ATOM 629 C CA . GLU A 1 81 ? -5.244 -2.176 14.132 1.00 98.81 81 GLU A CA 1
ATOM 630 C C . GLU A 1 81 ? -5.153 -3.621 14.636 1.00 98.81 81 GLU A C 1
ATOM 632 O O . GLU A 1 81 ? -5.946 -4.018 15.490 1.00 98.81 81 GLU A O 1
ATOM 637 N N . ALA A 1 82 ? -4.148 -4.384 14.190 1.00 98.75 82 ALA A N 1
ATOM 638 C CA . ALA A 1 82 ? -3.941 -5.767 14.612 1.00 98.75 82 ALA A CA 1
ATOM 639 C C . ALA A 1 82 ? -3.664 -5.889 16.116 1.00 98.75 82 ALA A C 1
ATOM 641 O O . ALA A 1 82 ? -4.229 -6.758 16.782 1.00 98.75 82 ALA A O 1
ATOM 642 N N . LEU A 1 83 ? -2.824 -5.012 16.673 1.00 98.62 83 LEU A N 1
ATOM 643 C CA . LEU A 1 83 ? -2.561 -4.973 18.112 1.00 98.62 83 LEU A CA 1
ATOM 644 C C . LEU A 1 83 ? -3.813 -4.596 18.909 1.00 98.62 83 LEU A C 1
ATOM 646 O O . LEU A 1 83 ? -4.143 -5.282 19.878 1.00 98.62 83 LEU A O 1
ATOM 650 N N . SER A 1 84 ? -4.530 -3.554 18.481 1.00 98.50 84 SER A N 1
ATOM 651 C CA . SER A 1 84 ? -5.751 -3.103 19.155 1.00 98.50 84 SER A CA 1
ATOM 652 C C . SER A 1 84 ? -6.831 -4.188 19.145 1.00 98.50 84 SER A C 1
ATOM 654 O O . SER A 1 84 ? -7.392 -4.525 20.191 1.00 98.50 84 SER A O 1
ATOM 656 N N . LEU A 1 85 ? -7.059 -4.817 17.990 1.00 98.38 85 LEU A N 1
ATOM 657 C CA . LEU A 1 85 ? -8.014 -5.912 17.856 1.00 98.38 85 LEU A CA 1
ATOM 658 C C . LEU A 1 85 ? -7.601 -7.125 18.695 1.00 98.38 85 LEU A C 1
ATOM 660 O O . LEU A 1 85 ? -8.438 -7.717 19.375 1.00 98.38 85 LEU A O 1
ATOM 664 N N . LEU A 1 86 ? -6.313 -7.469 18.719 1.00 97.81 86 LEU A N 1
ATOM 665 C CA . LEU A 1 86 ? -5.808 -8.563 19.543 1.00 97.81 86 LEU A CA 1
ATOM 666 C C . LEU A 1 86 ? -6.046 -8.316 21.041 1.00 97.81 86 LEU A C 1
ATOM 668 O O . LEU A 1 86 ? -6.388 -9.249 21.768 1.00 97.81 86 LEU A O 1
ATOM 672 N N . ASP A 1 87 ? -5.881 -7.085 21.517 1.00 97.62 87 ASP A N 1
ATOM 673 C CA . ASP A 1 87 ? -6.140 -6.738 22.918 1.00 97.62 87 ASP A CA 1
ATOM 674 C C . ASP A 1 87 ? -7.641 -6.748 23.255 1.00 97.62 87 ASP A C 1
ATOM 676 O O . ASP A 1 87 ? -8.036 -7.197 24.340 1.00 97.62 87 ASP A O 1
ATOM 680 N N . ILE A 1 88 ? -8.501 -6.377 22.303 1.00 96.81 88 ILE A N 1
ATOM 681 C CA . ILE A 1 88 ? -9.958 -6.544 22.418 1.00 96.81 88 ILE A CA 1
ATOM 682 C C . ILE A 1 88 ? -10.338 -8.035 22.468 1.00 96.81 88 ILE A C 1
ATOM 684 O O . ILE A 1 88 ? -11.135 -8.444 23.314 1.00 96.81 88 ILE A O 1
ATOM 688 N N . ILE A 1 89 ? -9.733 -8.882 21.631 1.00 95.81 89 ILE A N 1
ATOM 689 C CA . ILE A 1 89 ? -9.961 -10.339 21.641 1.00 95.81 89 ILE A CA 1
ATOM 690 C C . ILE A 1 89 ? -9.527 -10.947 22.981 1.00 95.81 89 ILE A C 1
ATOM 692 O O . ILE A 1 89 ? -10.248 -11.762 23.555 1.00 95.81 89 ILE A O 1
ATOM 696 N N . LYS A 1 90 ? -8.375 -10.533 23.524 1.00 94.31 90 LYS A N 1
ATOM 697 C CA . LYS A 1 90 ? -7.897 -11.012 24.833 1.00 94.31 90 LYS A CA 1
ATOM 698 C C . LYS A 1 90 ? -8.823 -10.615 25.980 1.00 94.31 90 LYS A C 1
ATOM 700 O O . LYS A 1 90 ? -8.975 -11.397 26.912 1.00 94.31 90 LYS A O 1
ATOM 705 N N . SER A 1 91 ? -9.385 -9.407 25.940 1.00 89.88 91 SER A N 1
ATOM 706 C CA . SER A 1 91 ? -10.233 -8.878 27.019 1.00 89.88 91 SER A CA 1
ATOM 707 C C . SER A 1 91 ? -11.672 -9.394 26.969 1.00 89.88 91 SER A C 1
ATOM 709 O O . SER A 1 91 ? -12.290 -9.561 28.017 1.00 89.88 91 SER A O 1
ATOM 711 N N . SER A 1 92 ? -12.193 -9.685 25.775 1.00 80.88 92 SER A N 1
ATOM 712 C CA . SER A 1 92 ? -13.534 -10.258 25.569 1.00 80.88 92 SER A CA 1
ATOM 713 C C . SER A 1 92 ? -13.562 -11.793 25.545 1.00 80.88 92 SER A C 1
ATOM 715 O O . SER A 1 92 ? -14.636 -12.395 25.536 1.00 80.88 92 SER A O 1
ATOM 717 N N . GLY A 1 93 ? -12.390 -12.427 25.494 1.00 71.31 93 GLY A N 1
ATOM 718 C CA . GLY A 1 93 ? -12.239 -13.832 25.148 1.00 71.31 93 GLY A CA 1
ATOM 719 C C . GLY A 1 93 ? -12.284 -14.823 26.308 1.00 71.31 93 GLY A C 1
ATOM 720 O O . GLY A 1 93 ? -12.428 -14.502 27.486 1.00 71.31 93 GLY A O 1
ATOM 721 N N . PHE A 1 94 ? -12.110 -16.083 25.923 1.00 77.19 94 PHE A N 1
ATOM 722 C CA . PHE A 1 94 ? -11.964 -17.225 26.813 1.00 77.19 94 PHE A CA 1
ATOM 723 C C . PHE A 1 94 ? -10.485 -17.499 27.119 1.00 77.19 94 PHE A C 1
ATOM 725 O O . PHE A 1 94 ? -9.592 -17.193 26.322 1.00 77.19 94 PHE A O 1
ATOM 732 N N . TYR A 1 95 ? -10.243 -18.141 28.260 1.00 84.06 95 TYR A N 1
ATOM 733 C CA . TYR A 1 95 ? -8.943 -18.690 28.633 1.00 84.06 95 TYR A CA 1
ATOM 734 C C . TYR A 1 95 ? -9.028 -20.216 28.613 1.00 84.06 95 TYR A C 1
ATOM 736 O O . TYR A 1 95 ? -9.839 -20.809 29.321 1.00 84.06 95 TYR A O 1
ATOM 744 N N . LEU A 1 96 ? -8.194 -20.854 27.794 1.00 84.94 96 LEU A N 1
ATOM 745 C CA . LEU A 1 96 ? -7.975 -22.297 27.838 1.00 84.94 96 LEU A CA 1
ATOM 746 C C . LEU A 1 96 ? -7.022 -22.649 28.986 1.00 84.94 96 LEU A C 1
ATOM 748 O O . LEU A 1 96 ? -6.208 -21.828 29.416 1.00 84.94 96 LEU A O 1
ATOM 752 N N . ASN A 1 97 ? -7.071 -23.910 29.423 1.00 87.19 97 ASN A N 1
ATOM 753 C CA . ASN A 1 97 ? -6.243 -24.436 30.517 1.00 87.19 97 ASN A CA 1
ATOM 754 C C . ASN A 1 97 ? -4.735 -24.239 30.289 1.00 87.19 97 ASN A C 1
ATOM 756 O O . ASN A 1 97 ? -3.962 -24.161 31.240 1.00 87.19 97 ASN A O 1
ATOM 760 N N . ASN A 1 98 ? -4.306 -24.155 29.028 1.00 90.88 98 ASN A N 1
ATOM 761 C CA . ASN A 1 98 ? -2.923 -23.906 28.659 1.00 90.88 98 ASN A CA 1
ATOM 762 C C . ASN A 1 98 ? -2.765 -22.488 28.082 1.00 90.88 98 ASN A C 1
ATOM 764 O O . ASN A 1 98 ? -3.361 -22.140 27.062 1.00 90.88 98 ASN A O 1
ATOM 768 N N . LYS A 1 99 ? -1.885 -21.686 28.697 1.00 90.56 99 LYS A N 1
ATOM 769 C CA . LYS A 1 99 ? -1.591 -20.303 28.282 1.00 90.56 99 LYS A CA 1
ATOM 770 C C . LYS A 1 99 ? -1.105 -20.191 26.831 1.00 90.56 99 LYS A C 1
ATOM 772 O O . LYS A 1 99 ? -1.446 -19.223 26.155 1.00 90.56 99 LYS A O 1
ATOM 777 N N . TYR A 1 100 ? -0.319 -21.157 26.350 1.00 91.19 100 TYR A N 1
ATOM 778 C CA . TYR A 1 100 ? 0.121 -21.207 24.955 1.00 91.19 100 TYR A CA 1
ATOM 779 C C . TYR A 1 100 ? -1.068 -21.431 24.016 1.00 91.19 100 TYR A C 1
ATOM 781 O O . TYR A 1 100 ? -1.234 -20.677 23.064 1.00 91.19 100 TYR A O 1
ATOM 789 N N . GLN A 1 101 ? -1.945 -22.388 24.331 1.00 91.81 101 GLN A N 1
ATOM 790 C CA . GLN A 1 101 ? -3.140 -22.653 23.520 1.00 91.81 101 GLN A CA 1
ATOM 791 C C . GLN A 1 101 ? -4.071 -21.436 23.464 1.00 91.81 101 GLN A C 1
ATOM 793 O O . GLN A 1 101 ? -4.544 -21.089 22.387 1.00 91.81 101 GLN A O 1
ATOM 798 N N . THR A 1 102 ? -4.274 -20.740 24.587 1.00 92.81 102 THR A N 1
ATOM 799 C CA . THR A 1 102 ? -5.042 -19.483 24.622 1.00 92.81 102 THR A CA 1
ATOM 800 C C . THR A 1 102 ? -4.438 -18.427 23.698 1.00 92.81 102 THR A C 1
ATOM 802 O O . THR A 1 102 ? -5.148 -17.817 22.903 1.00 92.81 102 THR A O 1
ATOM 805 N N . ARG A 1 103 ? -3.112 -18.236 23.757 1.00 91.94 103 ARG A N 1
ATOM 806 C CA . ARG A 1 103 ? -2.413 -17.258 22.914 1.00 91.94 103 ARG A CA 1
ATOM 807 C C . ARG A 1 103 ? -2.571 -17.570 21.427 1.00 91.94 103 ARG A C 1
ATOM 809 O O . ARG A 1 103 ? -2.807 -16.651 20.647 1.00 91.94 103 ARG A O 1
ATOM 816 N N . GLU A 1 104 ? -2.412 -18.829 21.032 1.00 93.31 104 GLU A N 1
ATOM 817 C CA . GLU A 1 104 ? -2.545 -19.217 19.625 1.00 93.31 104 GLU A CA 1
ATOM 818 C C . GLU A 1 104 ? -4.001 -19.129 19.150 1.00 93.31 104 GLU A C 1
ATOM 820 O O . GLU A 1 104 ? -4.241 -18.644 18.048 1.00 93.31 104 GLU A O 1
ATOM 825 N N . ALA A 1 105 ? -4.978 -19.466 19.998 1.00 93.94 105 ALA A N 1
ATOM 826 C CA . ALA A 1 105 ? -6.393 -19.270 19.686 1.00 93.94 105 ALA A CA 1
ATOM 827 C C . ALA A 1 105 ? -6.723 -17.791 19.413 1.00 93.94 105 ALA A C 1
ATOM 829 O O . ALA A 1 105 ? -7.367 -17.483 18.413 1.00 93.94 105 ALA A O 1
ATOM 830 N N . HIS A 1 106 ? -6.225 -16.861 20.239 1.00 95.69 106 HIS A N 1
ATOM 831 C CA . HIS A 1 106 ? -6.427 -15.422 20.013 1.00 95.69 106 HIS A CA 1
ATOM 832 C C . HIS A 1 106 ? -5.810 -14.936 18.698 1.00 95.69 106 HIS A C 1
ATOM 834 O O . HIS A 1 106 ? -6.429 -14.143 17.994 1.00 95.69 106 HIS A O 1
ATOM 840 N N . LYS A 1 107 ? -4.618 -15.428 18.332 1.00 95.31 107 LYS A N 1
ATOM 841 C CA . LYS A 1 107 ? -3.989 -15.094 17.042 1.00 95.31 107 LYS A CA 1
ATOM 842 C C . LYS A 1 107 ? -4.766 -15.645 15.849 1.00 95.31 107 LYS A C 1
ATOM 844 O O . LYS A 1 107 ? -4.831 -14.979 14.823 1.00 95.31 107 LYS A O 1
ATOM 849 N N . ILE A 1 108 ? -5.335 -16.845 15.965 1.00 95.94 108 ILE A N 1
ATOM 850 C CA . ILE A 1 108 ? -6.160 -17.432 14.901 1.00 95.94 108 ILE A CA 1
ATOM 851 C C . ILE A 1 108 ? -7.409 -16.579 14.679 1.00 95.94 108 ILE A C 1
ATOM 853 O O . ILE A 1 108 ? -7.693 -16.237 13.538 1.00 95.94 108 ILE A O 1
ATOM 857 N N . ILE A 1 109 ? -8.093 -16.175 15.756 1.00 96.31 109 ILE A N 1
ATOM 858 C CA . ILE A 1 109 ? -9.268 -15.292 15.678 1.00 96.31 109 ILE A CA 1
ATOM 859 C C . ILE A 1 109 ? -8.891 -13.952 15.034 1.00 96.31 109 ILE A C 1
ATOM 861 O O . ILE A 1 109 ? -9.554 -13.519 14.099 1.00 96.31 109 ILE A O 1
ATOM 865 N N . LEU A 1 110 ? -7.786 -13.334 15.473 1.00 97.94 110 LEU A N 1
ATOM 866 C CA . LEU A 1 110 ? -7.271 -12.095 14.882 1.00 97.94 110 LEU A CA 1
ATOM 867 C C . LEU A 1 110 ? -7.025 -12.243 13.375 1.00 97.94 110 LEU A C 1
ATOM 869 O O . LEU A 1 110 ? -7.446 -11.401 12.583 1.00 97.94 110 LEU A O 1
ATOM 873 N N . LYS A 1 111 ? -6.316 -13.308 12.985 1.00 98.00 111 LYS A N 1
ATOM 874 C CA . LYS A 1 111 ? -5.975 -13.578 11.590 1.00 98.00 111 LYS A CA 1
ATOM 875 C C . LYS A 1 111 ? -7.234 -13.769 10.749 1.00 98.00 111 LYS A C 1
ATOM 877 O O . LYS A 1 111 ? -7.319 -13.181 9.676 1.00 98.00 111 LYS A O 1
ATOM 882 N N . ASP A 1 112 ? -8.181 -14.570 11.224 1.00 97.19 112 ASP A N 1
ATOM 883 C CA . ASP A 1 112 ? -9.447 -14.822 10.537 1.00 97.19 112 ASP A CA 1
ATOM 884 C C . ASP A 1 112 ? -10.237 -13.521 10.338 1.00 97.19 112 ASP A C 1
ATOM 886 O O . ASP A 1 112 ? -10.633 -13.189 9.221 1.00 97.19 112 ASP A O 1
ATOM 890 N N . GLU A 1 113 ? -10.353 -12.712 11.390 1.00 96.75 113 GLU A N 1
ATOM 891 C CA . GLU A 1 113 ? -11.105 -11.458 11.367 1.00 96.75 113 GLU A CA 1
ATOM 892 C C . GLU A 1 113 ? -10.479 -10.380 10.466 1.00 96.75 113 GLU A C 1
ATOM 894 O O . GLU A 1 113 ? -11.196 -9.609 9.819 1.00 96.75 113 GLU A O 1
ATOM 899 N N . MET A 1 114 ? -9.146 -10.312 10.400 1.00 98.12 114 MET A N 1
ATOM 900 C CA . MET A 1 114 ? -8.454 -9.342 9.548 1.00 98.12 114 MET A CA 1
ATOM 901 C C . MET A 1 114 ? -8.368 -9.779 8.085 1.00 98.12 114 MET A C 1
ATOM 903 O O . MET A 1 114 ? -8.482 -8.918 7.211 1.00 98.12 114 MET A O 1
ATOM 907 N N . ARG A 1 115 ? -8.184 -11.080 7.815 1.00 98.25 115 ARG A N 1
ATOM 908 C CA . ARG A 1 115 ? -7.980 -11.605 6.454 1.00 98.25 115 ARG A CA 1
ATOM 909 C C . ARG A 1 115 ? -9.261 -11.918 5.701 1.00 98.25 115 ARG A C 1
ATOM 911 O O . ARG A 1 115 ? -9.241 -11.892 4.469 1.00 98.25 115 ARG A O 1
ATOM 918 N N . THR A 1 116 ? -10.345 -12.235 6.405 1.00 97.75 116 THR A N 1
ATOM 919 C CA . THR A 1 116 ? -11.610 -12.597 5.763 1.00 97.75 116 THR A CA 1
ATOM 920 C C . THR A 1 116 ? -12.155 -11.430 4.955 1.00 97.75 116 THR A C 1
ATOM 922 O O . THR A 1 116 ? -12.338 -10.321 5.459 1.00 97.75 116 THR A O 1
ATOM 925 N N . ASN A 1 117 ? -12.445 -11.695 3.684 1.00 97.81 117 ASN A N 1
ATOM 926 C CA . ASN A 1 117 ? -13.015 -10.699 2.798 1.00 97.81 117 ASN A CA 1
ATOM 927 C C . ASN A 1 117 ? -14.532 -10.616 2.978 1.00 97.81 117 ASN A C 1
ATOM 929 O O . ASN A 1 117 ? -15.273 -11.504 2.565 1.00 97.81 117 ASN A O 1
ATOM 933 N N . THR A 1 118 ? -14.988 -9.528 3.593 1.00 96.81 118 THR A N 1
ATOM 934 C CA . THR A 1 118 ? -16.410 -9.245 3.827 1.00 96.81 118 THR A CA 1
ATOM 935 C C . THR A 1 118 ? -16.977 -8.199 2.865 1.00 96.81 118 THR A C 1
ATOM 937 O O . THR A 1 118 ? -18.067 -7.667 3.101 1.00 96.81 118 THR A O 1
ATOM 940 N N . TYR A 1 119 ? -16.246 -7.878 1.791 1.00 97.44 119 TYR A N 1
ATOM 941 C CA . TYR A 1 119 ? -16.729 -7.005 0.728 1.00 97.44 119 TYR A CA 1
ATOM 942 C C . TYR A 1 119 ? -17.813 -7.709 -0.092 1.00 97.44 119 TYR A C 1
ATOM 944 O O . TYR A 1 119 ? -17.594 -8.772 -0.672 1.00 97.44 119 TYR A O 1
ATOM 952 N N . ASN A 1 120 ? -18.984 -7.088 -0.185 1.00 96.50 120 ASN A N 1
ATOM 953 C CA . ASN A 1 120 ? -20.061 -7.545 -1.050 1.00 96.50 120 ASN A CA 1
ATOM 954 C C . ASN A 1 120 ? -20.014 -6.783 -2.382 1.00 96.50 120 ASN A C 1
ATOM 956 O O . ASN A 1 120 ? -20.281 -5.584 -2.417 1.00 96.50 120 ASN A O 1
ATOM 960 N N . ALA A 1 121 ? -19.724 -7.476 -3.486 1.00 95.19 121 ALA A N 1
ATOM 961 C CA . ALA A 1 121 ? -19.607 -6.859 -4.811 1.00 95.19 121 ALA A CA 1
ATOM 962 C C . ALA A 1 121 ? -20.926 -6.277 -5.357 1.00 95.19 121 ALA A C 1
ATOM 964 O O . ALA A 1 121 ? -20.897 -5.380 -6.194 1.00 95.19 121 ALA A O 1
ATOM 965 N N . THR A 1 122 ? -22.084 -6.754 -4.888 1.00 96.44 122 THR A N 1
ATOM 966 C CA . THR A 1 122 ? -23.399 -6.247 -5.310 1.00 96.44 122 THR A CA 1
ATOM 967 C C . THR A 1 122 ? -23.740 -4.922 -4.632 1.00 96.44 122 THR A C 1
ATOM 969 O O . THR A 1 122 ? -24.246 -4.013 -5.284 1.00 96.44 122 THR A O 1
ATOM 972 N N . THR A 1 123 ? -23.477 -4.794 -3.329 1.00 96.06 123 THR A N 1
ATOM 973 C CA . THR A 1 123 ? -23.789 -3.569 -2.565 1.00 96.06 123 THR A CA 1
ATOM 974 C C . THR A 1 123 ? -22.610 -2.597 -2.489 1.00 96.06 123 THR A C 1
ATOM 976 O O . THR A 1 123 ? -22.790 -1.408 -2.219 1.00 96.06 123 THR A O 1
ATOM 979 N N . GLY A 1 124 ? -21.393 -3.086 -2.725 1.00 96.94 124 GLY A N 1
ATOM 980 C CA . GLY A 1 124 ? -20.143 -2.359 -2.545 1.00 96.94 124 GLY A CA 1
ATOM 981 C C . GLY A 1 124 ? -19.773 -2.127 -1.078 1.00 96.94 124 GLY A C 1
ATOM 982 O O . GLY A 1 124 ? -18.996 -1.221 -0.798 1.00 96.94 124 GLY A O 1
ATOM 983 N N . VAL A 1 125 ? -20.346 -2.876 -0.134 1.00 97.88 125 VAL A N 1
ATOM 984 C CA . VAL A 1 125 ? -20.181 -2.641 1.310 1.00 97.88 125 VAL A CA 1
ATOM 985 C C . VAL A 1 125 ? -19.214 -3.647 1.924 1.00 97.88 125 VAL A C 1
ATOM 987 O O . VAL A 1 125 ? -19.298 -4.839 1.634 1.00 97.88 125 VAL A O 1
ATOM 990 N N . ILE A 1 126 ? -18.342 -3.173 2.816 1.00 98.19 126 ILE A N 1
ATOM 991 C CA . ILE A 1 126 ? -17.550 -4.019 3.718 1.00 98.19 126 ILE A CA 1
ATOM 992 C C . ILE A 1 126 ? -18.274 -4.082 5.060 1.00 98.19 126 ILE A C 1
ATOM 994 O O . ILE A 1 126 ? -18.531 -3.044 5.676 1.00 98.19 126 ILE A O 1
ATOM 998 N N . THR A 1 127 ? -18.579 -5.295 5.521 1.00 97.88 127 THR A N 1
ATOM 999 C CA . THR A 1 127 ? -19.181 -5.504 6.846 1.00 97.88 127 THR A CA 1
ATOM 1000 C C . THR A 1 127 ? -18.126 -5.982 7.835 1.00 97.88 127 THR A C 1
ATOM 1002 O O . THR A 1 127 ? -17.510 -7.023 7.624 1.00 97.88 127 THR A O 1
ATOM 1005 N N . ILE A 1 128 ? -17.910 -5.243 8.918 1.00 97.56 128 ILE A N 1
ATOM 1006 C CA . ILE A 1 128 ? -16.934 -5.582 9.961 1.00 97.56 128 ILE A CA 1
ATOM 1007 C C . ILE A 1 128 ? -17.624 -5.941 11.280 1.00 97.56 128 ILE A C 1
ATOM 1009 O O . ILE A 1 128 ? -18.790 -5.610 11.512 1.00 97.56 128 ILE A O 1
ATOM 1013 N N . SER A 1 129 ? -16.899 -6.630 12.160 1.00 96.56 129 SER A N 1
ATOM 1014 C CA . SER A 1 129 ? -17.386 -6.922 13.507 1.00 96.56 129 SER A CA 1
ATOM 1015 C C . SER A 1 129 ? -17.397 -5.658 14.380 1.00 96.56 129 SER A C 1
ATOM 1017 O O . SER A 1 129 ? -16.710 -4.670 14.099 1.00 96.56 129 SER A O 1
ATOM 1019 N N . GLN A 1 130 ? -18.131 -5.710 15.494 1.00 95.81 130 GLN A N 1
ATOM 1020 C CA . GLN A 1 130 ? -18.082 -4.661 16.513 1.00 95.81 130 GLN A CA 1
ATOM 1021 C C . GLN A 1 130 ? -16.674 -4.507 17.115 1.00 95.81 130 GLN A C 1
ATOM 1023 O O . GLN A 1 130 ? -16.244 -3.385 17.373 1.00 95.81 130 GLN A O 1
ATOM 1028 N N . ASN A 1 131 ? -15.946 -5.610 17.314 1.00 95.81 131 ASN A N 1
ATOM 1029 C CA . ASN A 1 131 ? -14.595 -5.589 17.876 1.00 95.81 131 ASN A CA 1
ATOM 1030 C C . ASN A 1 131 ? -13.615 -4.901 16.922 1.00 95.81 131 ASN A C 1
ATOM 1032 O O . ASN A 1 131 ? -12.860 -4.027 17.345 1.00 95.81 131 ASN A O 1
ATOM 1036 N N . ARG A 1 132 ? -13.682 -5.218 15.624 1.00 97.31 132 ARG A N 1
ATOM 1037 C CA . ARG A 1 132 ? -12.867 -4.548 14.607 1.00 97.31 132 ARG A CA 1
ATOM 1038 C C . ARG A 1 132 ? -13.227 -3.072 14.466 1.00 97.31 132 ARG A C 1
ATOM 1040 O O . ARG A 1 132 ? -12.330 -2.252 14.326 1.00 97.31 132 ARG A O 1
ATOM 1047 N N . ALA A 1 133 ? -14.504 -2.703 14.581 1.00 97.81 133 ALA A N 1
ATOM 1048 C CA . ALA A 1 133 ? -14.906 -1.295 14.589 1.00 97.81 133 ALA A CA 1
ATOM 1049 C C . ALA A 1 133 ? -14.312 -0.517 15.778 1.00 97.81 133 ALA A C 1
ATOM 1051 O O . ALA A 1 133 ? -13.872 0.620 15.609 1.00 97.81 133 ALA A O 1
ATOM 1052 N N . LEU A 1 134 ? -14.250 -1.131 16.966 1.00 97.25 134 LEU A N 1
ATOM 1053 C CA . LEU A 1 134 ? -13.580 -0.546 18.132 1.00 97.25 134 LEU A CA 1
ATOM 1054 C C . LEU A 1 134 ? -12.063 -0.425 17.919 1.00 97.25 134 LEU A C 1
ATOM 1056 O O . LEU A 1 134 ? -11.497 0.619 18.240 1.00 97.25 134 LEU A O 1
ATOM 1060 N N . ALA A 1 135 ? -11.426 -1.443 17.331 1.00 98.38 135 ALA A N 1
ATOM 1061 C CA . ALA A 1 135 ? -10.003 -1.403 16.992 1.00 98.38 135 ALA A CA 1
ATOM 1062 C C . ALA A 1 135 ? -9.683 -0.275 15.996 1.00 98.38 135 ALA A C 1
ATOM 1064 O O . ALA A 1 135 ? -8.781 0.526 16.229 1.00 98.38 135 ALA A O 1
ATOM 1065 N N . ILE A 1 136 ? -10.486 -0.145 14.934 1.00 98.56 136 ILE A N 1
ATOM 1066 C CA . ILE A 1 136 ? -10.384 0.940 13.948 1.00 98.56 136 ILE A CA 1
ATOM 1067 C C . ILE A 1 136 ? -10.528 2.305 14.623 1.00 98.56 136 ILE A C 1
ATOM 1069 O O . ILE A 1 136 ? -9.743 3.205 14.340 1.00 98.56 136 ILE A O 1
ATOM 1073 N N . ALA A 1 137 ? -11.494 2.471 15.532 1.00 98.31 137 ALA A N 1
ATOM 1074 C CA . ALA A 1 137 ? -11.693 3.732 16.245 1.00 98.31 137 ALA A CA 1
ATOM 1075 C C . ALA A 1 137 ? -10.500 4.095 17.153 1.00 98.31 137 ALA A C 1
ATOM 1077 O O . ALA A 1 137 ? -10.167 5.275 17.300 1.00 98.31 137 ALA A O 1
ATOM 1078 N N . GLU A 1 138 ? -9.839 3.099 17.750 1.00 98.38 138 GLU A N 1
ATOM 1079 C CA . GLU A 1 138 ? -8.615 3.295 18.531 1.00 98.38 138 GLU A CA 1
ATOM 1080 C C . GLU A 1 138 ? -7.443 3.718 17.638 1.00 98.38 138 GLU A C 1
ATOM 1082 O O . GLU A 1 138 ? -6.797 4.737 17.894 1.00 98.38 138 GLU A O 1
ATOM 1087 N N . THR A 1 139 ? -7.214 2.994 16.540 1.00 98.62 139 THR A N 1
ATOM 1088 C CA . THR A 1 139 ? -6.161 3.305 15.563 1.00 98.62 139 THR A CA 1
ATOM 1089 C C . THR A 1 139 ? -6.381 4.672 14.912 1.00 98.62 139 THR A C 1
ATOM 1091 O O . THR A 1 139 ? -5.452 5.472 14.808 1.00 98.62 139 THR A O 1
ATOM 1094 N N . GLN A 1 140 ? -7.621 5.004 14.558 1.00 98.50 140 GLN A N 1
ATOM 1095 C CA . GLN A 1 140 ? -8.001 6.311 14.031 1.00 98.50 140 GLN A CA 1
ATOM 1096 C C . GLN A 1 140 ? -7.617 7.449 14.979 1.00 98.50 140 GLN A C 1
ATOM 1098 O O . GLN A 1 140 ? -7.148 8.495 14.521 1.00 98.50 140 GLN A O 1
ATOM 1103 N N . ARG A 1 141 ? -7.807 7.268 16.291 1.00 98.06 141 ARG A N 1
ATOM 1104 C CA . ARG A 1 141 ? -7.488 8.307 17.277 1.00 98.06 141 ARG A CA 1
ATOM 1105 C C . ARG A 1 141 ? -6.010 8.675 17.246 1.00 98.06 141 ARG A C 1
ATOM 1107 O O . ARG A 1 141 ? -5.700 9.860 17.309 1.00 98.06 141 ARG A O 1
ATOM 1114 N N . HIS A 1 142 ? -5.128 7.690 17.076 1.00 97.62 142 HIS A N 1
ATOM 1115 C CA . HIS A 1 142 ? -3.694 7.933 16.929 1.00 97.62 142 HIS A CA 1
ATOM 1116 C C . HIS A 1 142 ? -3.392 8.866 15.749 1.00 97.62 142 HIS A C 1
ATOM 1118 O O . HIS A 1 142 ? -2.675 9.849 15.915 1.00 97.62 142 HIS A O 1
ATOM 1124 N N . TYR A 1 143 ? -3.974 8.609 14.575 1.00 96.94 143 TYR A N 1
ATOM 1125 C CA . TYR A 1 143 ? -3.732 9.448 13.399 1.00 96.94 143 TYR A CA 1
ATOM 1126 C C . TYR A 1 143 ? -4.393 10.821 13.510 1.00 96.94 143 TYR A C 1
ATOM 1128 O O . TYR A 1 143 ? -3.793 11.819 13.119 1.00 96.94 143 TYR A O 1
ATOM 1136 N N . ILE A 1 144 ? -5.588 10.920 14.095 1.00 97.19 144 ILE A N 1
ATOM 1137 C CA . ILE A 1 144 ? -6.183 12.231 14.383 1.00 97.19 144 ILE A CA 1
ATOM 1138 C C . ILE A 1 144 ? -5.267 13.033 15.311 1.00 97.19 144 ILE A C 1
ATOM 1140 O O . ILE A 1 144 ? -4.991 14.199 15.031 1.00 97.19 144 ILE A O 1
ATOM 1144 N N . ASP A 1 145 ? -4.743 12.431 16.375 1.00 95.88 145 ASP A N 1
ATOM 1145 C CA . ASP A 1 145 ? -3.834 13.125 17.282 1.00 95.88 145 ASP A CA 1
ATOM 1146 C C . ASP A 1 145 ? -2.491 13.469 16.600 1.00 95.88 145 ASP A C 1
ATOM 1148 O O . ASP A 1 145 ? -1.994 14.583 16.781 1.00 95.88 145 ASP A O 1
ATOM 1152 N N . LEU A 1 146 ? -1.951 12.598 15.737 1.00 94.88 146 LEU A N 1
ATOM 1153 C CA . LEU A 1 146 ? -0.735 12.874 14.957 1.00 94.88 146 LEU A CA 1
ATOM 1154 C C . LEU A 1 146 ? -0.853 14.165 14.138 1.00 94.88 146 LEU A C 1
ATOM 1156 O O . LEU A 1 146 ? 0.106 14.935 14.086 1.00 94.88 146 LEU A O 1
ATOM 1160 N N . TYR A 1 147 ? -2.019 14.434 13.547 1.00 93.88 147 TYR A N 1
ATOM 1161 C CA . TYR A 1 147 ? -2.228 15.607 12.692 1.00 93.88 147 TYR A CA 1
ATOM 1162 C C . TYR A 1 147 ? -2.901 16.800 13.383 1.00 93.88 147 TYR A C 1
ATOM 1164 O O . TYR A 1 147 ? -2.941 17.878 12.791 1.00 93.88 147 TYR A O 1
ATOM 1172 N N . THR A 1 148 ? -3.440 16.642 14.599 1.00 94.81 148 THR A N 1
ATOM 1173 C CA . THR A 1 148 ? -4.203 17.716 15.270 1.00 94.81 148 THR A CA 1
ATOM 1174 C C . THR A 1 148 ? -3.744 18.061 16.687 1.00 94.81 148 THR A C 1
ATOM 1176 O O . THR A 1 148 ? -3.992 19.171 17.160 1.00 94.81 148 THR A O 1
ATOM 1179 N N . SER A 1 149 ? -3.082 17.137 17.385 1.00 92.31 149 SER A N 1
ATOM 1180 C CA . SER A 1 149 ? -2.796 17.270 18.814 1.00 92.31 149 SER A CA 1
ATOM 1181 C C . SER A 1 149 ? -1.591 18.165 19.090 1.00 92.31 149 SER A C 1
ATOM 1183 O O . SER A 1 149 ? -0.553 18.064 18.432 1.00 92.31 149 SER A O 1
ATOM 1185 N N . ASN A 1 150 ? -1.704 18.977 20.143 1.00 90.31 150 ASN A N 1
ATOM 1186 C CA . ASN A 1 150 ? -0.614 19.780 20.706 1.00 90.31 150 ASN A CA 1
ATOM 1187 C C . ASN A 1 150 ? 0.069 19.115 21.913 1.00 90.31 150 ASN A C 1
ATOM 1189 O O . A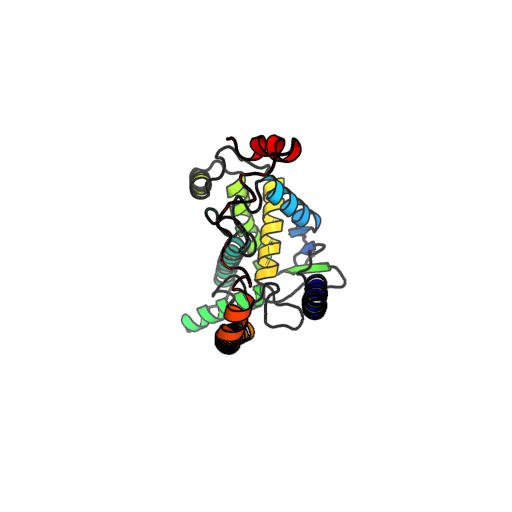SN A 1 150 ? 0.869 19.758 22.587 1.00 90.31 150 ASN A O 1
ATOM 1193 N N . LYS A 1 151 ? -0.251 17.854 22.231 1.00 92.62 151 LYS A N 1
ATOM 1194 C CA . LYS A 1 151 ? 0.461 17.120 23.288 1.00 92.62 151 LYS A CA 1
ATOM 1195 C C . LYS A 1 151 ? 1.932 16.938 22.898 1.00 92.62 151 LYS A C 1
ATOM 1197 O O . LYS A 1 151 ? 2.226 16.674 21.732 1.00 92.62 151 LYS A O 1
ATOM 1202 N N . GLN A 1 152 ? 2.827 16.996 23.887 1.00 93.75 152 GLN A N 1
ATOM 1203 C CA . GLN A 1 152 ? 4.278 16.873 23.689 1.00 93.75 152 GLN A CA 1
ATOM 1204 C C . GLN A 1 152 ? 4.663 15.602 22.918 1.00 93.75 152 GLN A C 1
ATOM 1206 O O . GLN A 1 152 ? 5.500 15.656 22.026 1.00 93.75 152 GLN A O 1
ATOM 1211 N N . GLU A 1 153 ? 4.016 14.472 23.219 1.00 94.56 153 GLU A N 1
ATOM 1212 C CA . GLU A 1 153 ? 4.276 13.184 22.561 1.00 94.56 153 GLU A CA 1
ATOM 1213 C C . GLU A 1 153 ? 4.060 13.235 21.036 1.00 94.56 153 GLU A C 1
ATOM 1215 O O . GLU A 1 153 ? 4.862 12.702 20.278 1.00 94.56 153 GLU A O 1
ATOM 1220 N N . TYR A 1 154 ? 3.022 13.939 20.571 1.00 93.75 154 TYR A N 1
ATOM 1221 C CA . TYR A 1 154 ? 2.703 14.059 19.146 1.00 93.75 154 TYR A CA 1
ATOM 1222 C C . TYR A 1 154 ? 3.491 15.174 18.459 1.00 93.75 154 TYR A C 1
ATOM 1224 O O . TYR A 1 154 ? 3.709 15.109 17.253 1.00 93.75 154 TYR A O 1
ATOM 1232 N N . GLN A 1 155 ? 3.941 16.184 19.208 1.00 92.62 155 GLN A N 1
ATOM 1233 C CA . GLN A 1 155 ? 4.904 17.159 18.697 1.00 92.62 155 GLN A CA 1
ATOM 1234 C C . GLN A 1 155 ? 6.250 16.488 18.424 1.00 92.62 155 GLN A C 1
ATOM 1236 O O . GLN A 1 155 ? 6.749 16.605 17.309 1.00 92.62 155 GLN A O 1
ATOM 1241 N N . GLN A 1 156 ? 6.760 15.707 19.383 1.00 94.56 156 GLN A N 1
ATOM 1242 C CA . GLN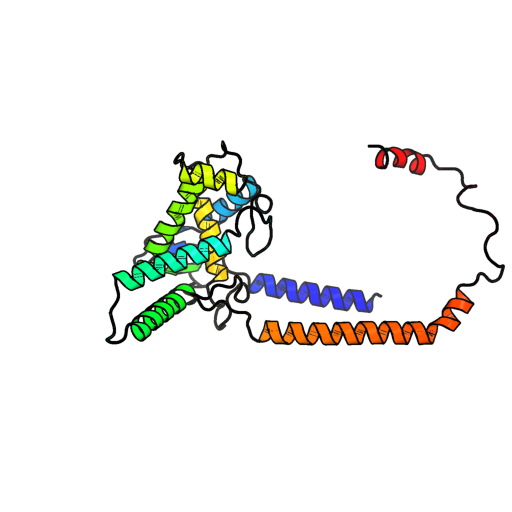 A 1 156 ? 7.987 14.933 19.204 1.00 94.56 156 GLN A CA 1
ATOM 1243 C C . GLN A 1 156 ? 7.856 13.948 18.040 1.00 94.56 156 GLN A C 1
ATOM 1245 O O . GLN A 1 156 ? 8.715 13.911 17.172 1.00 94.56 156 GLN A O 1
ATOM 1250 N N . LEU A 1 157 ? 6.742 13.213 17.959 1.00 94.69 157 LEU A N 1
ATOM 1251 C CA . LEU A 1 157 ? 6.524 12.264 16.867 1.00 94.69 157 LEU A CA 1
ATOM 1252 C C . LEU A 1 157 ? 6.523 12.940 15.486 1.00 94.69 157 LEU A C 1
ATOM 1254 O O . LEU A 1 157 ? 7.047 12.392 14.520 1.00 94.69 157 LEU A O 1
ATOM 1258 N N . ARG A 1 158 ? 5.955 14.148 15.381 1.00 94.06 158 ARG A N 1
ATOM 1259 C CA . ARG A 1 158 ? 6.015 14.943 14.148 1.00 94.06 158 ARG A CA 1
ATOM 1260 C C . ARG A 1 158 ? 7.435 15.399 13.826 1.00 94.06 158 ARG A C 1
ATOM 1262 O O . ARG A 1 158 ? 7.786 15.401 12.652 1.00 94.06 158 ARG A O 1
ATOM 1269 N N . GLU A 1 159 ? 8.240 15.764 14.819 1.00 94.00 159 GLU A N 1
ATOM 1270 C CA . GLU A 1 159 ? 9.662 16.070 14.613 1.00 94.00 159 GLU A CA 1
ATOM 1271 C C . GLU A 1 159 ? 10.433 14.840 14.124 1.00 94.00 159 GLU A C 1
ATOM 1273 O O . GLU A 1 159 ? 11.153 14.935 13.130 1.00 94.00 159 GLU A O 1
ATOM 1278 N N . ASP A 1 160 ? 10.207 13.680 14.746 1.00 95.31 160 ASP A N 1
ATOM 1279 C CA . ASP A 1 160 ? 10.834 12.408 14.371 1.00 95.31 160 ASP A CA 1
ATOM 1280 C C . ASP A 1 160 ? 10.472 12.004 12.928 1.00 95.31 160 ASP A C 1
ATOM 1282 O O . ASP A 1 160 ? 11.302 11.468 12.195 1.00 95.31 160 ASP A O 1
ATOM 1286 N N . TYR A 1 161 ? 9.247 12.312 12.487 1.00 95.19 161 TYR A N 1
ATOM 1287 C CA . TYR A 1 161 ? 8.781 12.095 11.110 1.00 95.19 161 TYR A CA 1
ATOM 1288 C C . TYR A 1 161 ? 9.113 13.251 10.149 1.00 95.19 161 TYR A C 1
ATOM 1290 O O . TYR A 1 161 ? 8.720 13.205 8.983 1.00 95.19 161 TYR A O 1
ATOM 1298 N N . ALA A 1 162 ? 9.813 14.290 10.617 1.00 93.56 162 ALA A N 1
ATOM 1299 C CA . ALA A 1 162 ? 10.103 15.534 9.897 1.00 93.56 162 ALA A CA 1
ATOM 1300 C C . ALA A 1 162 ? 8.874 16.218 9.274 1.00 93.56 162 ALA A C 1
ATOM 1302 O O . ALA A 1 162 ? 8.926 16.794 8.183 1.00 93.56 162 ALA A O 1
ATOM 1303 N N . PHE A 1 163 ? 7.749 16.186 9.980 1.00 90.81 163 PHE A N 1
ATOM 1304 C CA . PHE A 1 163 ? 6.574 16.962 9.616 1.00 90.81 163 PHE A CA 1
ATOM 1305 C C . PHE A 1 163 ? 6.804 18.438 9.958 1.00 90.81 163 PHE A C 1
ATOM 1307 O O . PHE A 1 163 ? 7.449 18.757 10.962 1.00 90.81 163 PHE A O 1
ATOM 1314 N N . PRO A 1 164 ? 6.223 19.380 9.196 1.00 83.81 164 PRO A N 1
ATOM 1315 C CA . PRO A 1 164 ? 6.227 20.771 9.613 1.00 83.81 164 PRO A CA 1
ATOM 1316 C C . PRO A 1 164 ? 5.490 20.902 10.954 1.00 83.81 164 PRO A C 1
ATOM 1318 O O . PRO A 1 164 ? 4.313 20.569 11.056 1.00 83.81 164 PRO A O 1
ATOM 1321 N N . ILE A 1 165 ? 6.153 21.434 11.984 1.00 73.44 165 ILE A N 1
ATOM 1322 C CA . ILE A 1 165 ? 5.608 21.504 13.359 1.00 73.44 165 ILE A CA 1
ATOM 1323 C C . ILE A 1 165 ? 4.277 22.282 13.422 1.00 73.44 165 ILE A C 1
ATOM 1325 O O . ILE A 1 165 ? 3.419 21.999 14.255 1.00 73.44 165 ILE A O 1
ATOM 1329 N N . LYS A 1 166 ? 4.078 23.245 12.511 1.00 76.19 166 LYS A N 1
ATOM 1330 C CA . LYS A 1 166 ? 2.848 24.052 12.390 1.00 76.19 166 LYS A CA 1
ATOM 1331 C C . LYS A 1 166 ? 1.767 23.422 11.505 1.00 76.19 166 LYS A C 1
ATOM 1333 O O . LYS A 1 166 ? 0.709 24.023 11.330 1.00 76.19 166 LYS A O 1
ATOM 1338 N N . MET A 1 167 ? 2.027 22.260 10.910 1.00 74.56 167 MET A N 1
ATOM 1339 C CA . MET A 1 167 ? 1.063 21.558 10.072 1.00 74.56 167 MET A CA 1
ATOM 1340 C C . MET A 1 167 ? 0.029 20.867 10.956 1.00 74.56 167 MET A C 1
ATOM 1342 O O . MET A 1 167 ? 0.193 19.721 11.362 1.00 74.56 167 MET A O 1
ATOM 1346 N N . ILE A 1 168 ? -1.035 21.601 11.260 1.00 82.81 168 ILE A N 1
ATOM 1347 C CA . ILE A 1 168 ? -2.194 21.101 11.990 1.00 82.81 168 ILE A CA 1
ATOM 1348 C C . ILE A 1 168 ? -3.351 21.013 11.000 1.00 82.81 168 ILE A C 1
ATOM 1350 O O . ILE A 1 168 ? -3.729 22.011 10.381 1.00 82.81 168 ILE A O 1
ATOM 1354 N N . LEU A 1 169 ? -3.891 19.810 10.824 1.00 91.69 169 LEU A N 1
ATOM 1355 C CA . LEU A 1 169 ? -5.096 19.604 10.031 1.00 91.69 169 LEU A CA 1
ATOM 1356 C C . LEU A 1 169 ? -6.342 19.915 10.861 1.00 91.69 169 LEU A C 1
ATOM 1358 O O . LEU A 1 169 ? -6.347 19.834 12.087 1.00 91.69 169 LEU A O 1
ATOM 1362 N N . ASP A 1 170 ? -7.430 20.227 10.164 1.00 93.94 170 ASP A N 1
ATOM 1363 C CA . ASP A 1 170 ? -8.755 20.171 10.769 1.00 93.94 170 ASP A CA 1
ATOM 1364 C C . ASP A 1 170 ? -9.098 18.722 11.170 1.00 93.94 170 ASP A C 1
ATOM 1366 O O . ASP A 1 170 ? -8.683 17.765 10.504 1.00 93.94 170 ASP A O 1
ATOM 1370 N N . LYS A 1 171 ? -9.876 18.554 12.245 1.00 95.50 171 LYS A N 1
ATOM 1371 C CA . LYS A 1 171 ? -10.209 17.235 12.795 1.00 95.50 171 LYS A CA 1
ATOM 1372 C C . LYS A 1 171 ? -10.955 16.351 11.796 1.00 95.50 171 LYS A C 1
ATOM 1374 O O . LYS A 1 171 ? -10.650 15.162 11.713 1.00 95.50 171 LYS A O 1
ATOM 1379 N N . GLU A 1 172 ? -11.873 16.906 11.004 1.00 97.38 172 GLU A N 1
ATOM 1380 C CA . GLU A 1 172 ? -12.578 16.134 9.974 1.00 97.38 172 GLU A CA 1
ATOM 1381 C C . GLU A 1 172 ? -11.647 15.746 8.827 1.00 97.38 172 GLU A C 1
ATOM 1383 O O . GLU A 1 172 ? -11.738 14.635 8.304 1.00 97.38 172 GLU A O 1
ATOM 1388 N N . LYS A 1 173 ? -10.692 16.611 8.465 1.00 97.94 173 LYS A N 1
ATOM 1389 C CA . LYS A 1 173 ? -9.662 16.255 7.476 1.00 97.94 173 LYS A CA 1
ATOM 1390 C C . LYS A 1 173 ? -8.772 15.120 7.976 1.00 97.94 173 LYS A C 1
ATOM 1392 O O . LYS A 1 173 ? -8.520 14.182 7.226 1.00 97.94 173 LYS A O 1
ATOM 1397 N N . ALA A 1 174 ? -8.345 15.164 9.236 1.00 97.50 174 ALA A N 1
ATOM 1398 C CA . ALA A 1 174 ? -7.563 14.086 9.836 1.00 97.50 174 ALA A CA 1
ATOM 1399 C C . ALA A 1 174 ? -8.373 12.776 9.934 1.00 97.50 174 ALA A C 1
ATOM 1401 O O . ALA A 1 174 ? -7.845 11.698 9.660 1.00 97.50 174 ALA A O 1
ATOM 1402 N 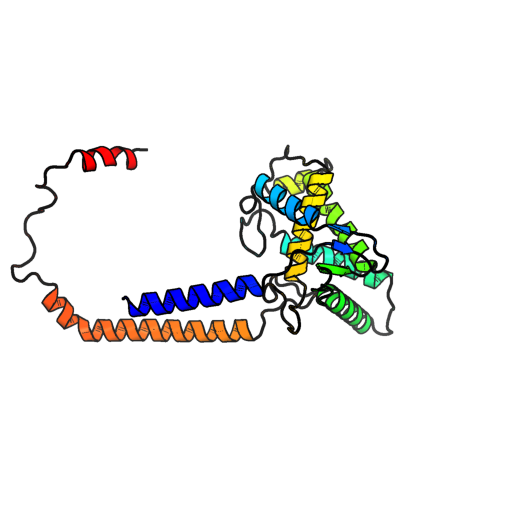N . ARG A 1 175 ? -9.680 12.861 10.233 1.00 98.25 175 ARG A N 1
ATOM 1403 C CA . ARG A 1 175 ? -10.601 11.713 10.198 1.00 98.25 175 ARG A CA 1
ATOM 1404 C C . ARG A 1 175 ? -10.685 11.102 8.795 1.00 98.25 175 ARG A C 1
ATOM 1406 O O . ARG A 1 175 ? -10.573 9.888 8.658 1.00 98.25 175 ARG A O 1
ATOM 1413 N N . LYS A 1 176 ? -10.838 11.911 7.748 1.00 98.69 176 LYS A N 1
ATOM 1414 C CA . LYS A 1 176 ? -10.877 11.424 6.358 1.00 98.69 176 LYS A CA 1
ATOM 1415 C C . LYS A 1 176 ? -9.535 10.839 5.917 1.00 98.69 176 LYS A C 1
ATOM 1417 O O . LYS A 1 176 ? -9.500 9.758 5.345 1.00 98.69 176 LYS A O 1
ATOM 1422 N N . LEU A 1 177 ? -8.422 11.471 6.284 1.00 98.38 177 LEU A N 1
ATOM 1423 C CA . LEU A 1 177 ? -7.081 10.925 6.052 1.00 98.38 177 LEU A CA 1
ATOM 1424 C C . LEU A 1 177 ? -6.913 9.532 6.687 1.00 98.38 177 LEU A C 1
ATOM 1426 O O . LEU A 1 177 ? -6.424 8.613 6.035 1.00 98.38 177 LEU A O 1
ATOM 1430 N N . SER A 1 178 ? -7.406 9.348 7.917 1.00 98.38 178 SER A N 1
ATOM 1431 C CA . SER A 1 178 ? -7.422 8.037 8.583 1.00 98.38 178 SER A CA 1
ATOM 1432 C C . SER A 1 178 ? -8.244 6.988 7.817 1.00 98.38 178 SER A C 1
ATOM 1434 O O . SER A 1 178 ? -7.861 5.825 7.789 1.00 98.38 178 SER A O 1
ATOM 1436 N N . ALA A 1 179 ? -9.325 7.390 7.135 1.00 98.81 179 ALA A N 1
ATOM 1437 C CA . ALA A 1 179 ? -10.139 6.490 6.314 1.00 98.81 179 ALA A CA 1
ATOM 1438 C C . ALA A 1 179 ? -9.354 5.940 5.113 1.00 98.81 179 ALA A C 1
ATOM 1440 O O . ALA A 1 179 ? -9.481 4.767 4.765 1.00 98.81 179 ALA A O 1
ATOM 1441 N N . PHE A 1 180 ? -8.514 6.778 4.499 1.00 98.88 180 PHE A N 1
ATOM 1442 C CA . PHE A 1 180 ? -7.634 6.357 3.412 1.00 98.88 180 PHE A CA 1
ATOM 1443 C C . PHE A 1 180 ? -6.555 5.375 3.889 1.00 98.88 180 PHE A C 1
ATOM 1445 O O . PHE A 1 180 ? -6.351 4.345 3.248 1.00 98.88 180 PHE A O 1
ATOM 1452 N N . PHE A 1 181 ? -5.921 5.642 5.035 1.00 98.75 181 PHE A N 1
ATOM 1453 C CA . PHE A 1 181 ? -4.943 4.720 5.632 1.00 98.75 181 PHE A CA 1
ATOM 1454 C C . PHE A 1 181 ? -5.578 3.390 6.048 1.00 98.75 181 PHE A C 1
ATOM 1456 O O . PHE A 1 181 ? -5.014 2.328 5.790 1.00 98.75 181 PHE A O 1
ATOM 1463 N N . PHE A 1 182 ? -6.788 3.435 6.610 1.00 98.88 182 PHE A N 1
ATOM 1464 C CA . PHE A 1 182 ? -7.584 2.239 6.862 1.00 98.88 182 PHE A CA 1
ATOM 1465 C C . PHE A 1 182 ? -7.790 1.429 5.583 1.00 98.88 182 PHE A C 1
ATOM 1467 O O . PHE A 1 182 ? -7.530 0.230 5.567 1.00 98.88 182 PHE A O 1
ATOM 1474 N N . TRP A 1 183 ? -8.246 2.063 4.500 1.00 98.81 183 TRP A N 1
ATOM 1475 C CA . TRP A 1 183 ? -8.515 1.355 3.250 1.00 98.81 183 TRP A CA 1
ATOM 1476 C C . TRP A 1 183 ? -7.246 0.727 2.657 1.00 98.81 183 TRP A C 1
ATOM 1478 O O . TRP A 1 183 ? -7.280 -0.425 2.213 1.00 98.81 183 TRP A O 1
ATOM 1488 N N . SER A 1 184 ? -6.113 1.436 2.699 1.00 98.81 184 SER A N 1
ATOM 1489 C CA . SER A 1 184 ? -4.848 0.901 2.190 1.00 98.81 184 SER A CA 1
ATOM 1490 C C . SER A 1 184 ? -4.354 -0.292 3.022 1.00 98.81 184 SER A C 1
ATOM 1492 O O . SER A 1 184 ? -3.857 -1.270 2.455 1.00 98.81 184 SER A O 1
ATOM 1494 N N . ALA A 1 185 ? -4.550 -0.264 4.343 1.00 98.81 185 ALA A N 1
ATOM 1495 C CA . ALA A 1 185 ? -4.266 -1.377 5.247 1.00 98.81 185 ALA A CA 1
ATOM 1496 C C . ALA A 1 185 ? -5.262 -2.543 5.110 1.00 98.81 185 ALA A C 1
ATOM 1498 O O . ALA A 1 185 ? -4.865 -3.711 5.171 1.00 98.81 185 ALA A O 1
ATOM 1499 N N . TRP A 1 186 ? -6.545 -2.259 4.875 1.00 98.75 186 TRP A N 1
ATOM 1500 C CA . TRP A 1 186 ? -7.572 -3.265 4.602 1.00 98.75 186 TRP A CA 1
ATOM 1501 C C . TRP A 1 186 ? -7.226 -4.060 3.342 1.00 98.75 186 TRP A C 1
ATOM 1503 O O . TRP A 1 186 ? -7.202 -5.291 3.384 1.00 98.75 186 TRP A O 1
ATOM 1513 N N . ALA A 1 187 ? -6.859 -3.377 2.254 1.00 98.50 187 ALA A N 1
ATOM 1514 C CA . ALA A 1 187 ? -6.398 -4.031 1.030 1.00 98.50 187 ALA A CA 1
ATOM 1515 C C . ALA A 1 187 ? -5.150 -4.901 1.282 1.00 98.50 187 ALA A C 1
ATOM 1517 O O . ALA A 1 187 ? -5.011 -5.983 0.713 1.00 98.50 187 ALA A O 1
ATOM 1518 N N . ALA A 1 188 ? -4.259 -4.453 2.172 1.00 98.62 188 ALA A N 1
ATOM 1519 C CA . ALA A 1 188 ? -3.025 -5.157 2.496 1.00 98.62 188 ALA A CA 1
ATOM 1520 C C . ALA A 1 188 ? -3.193 -6.372 3.429 1.00 98.62 188 ALA A C 1
ATOM 1522 O O . ALA A 1 188 ? -2.335 -7.261 3.460 1.00 98.62 188 ALA A O 1
ATOM 1523 N N . SER A 1 189 ? -4.297 -6.427 4.174 1.00 98.38 189 SER A N 1
ATOM 1524 C CA . SER A 1 189 ? -4.598 -7.486 5.145 1.00 98.38 189 SER A CA 1
ATOM 1525 C C . SER A 1 189 ? -5.650 -8.484 4.664 1.00 98.38 189 SER A C 1
ATOM 1527 O O . SER A 1 189 ? -5.645 -9.617 5.135 1.00 98.38 189 SER A O 1
ATOM 1529 N N . THR A 1 190 ? -6.507 -8.102 3.716 1.00 98.44 190 THR A N 1
ATOM 1530 C CA . THR A 1 190 ? -7.672 -8.892 3.289 1.00 98.44 190 THR A CA 1
ATOM 1531 C C . THR A 1 190 ? -7.360 -9.752 2.070 1.00 98.44 190 THR A C 1
ATOM 1533 O O . THR A 1 190 ? -6.835 -9.245 1.075 1.00 98.44 190 THR A O 1
ATOM 1536 N N . ASN A 1 191 ? -7.714 -11.038 2.131 1.00 97.94 191 ASN A N 1
ATOM 1537 C CA . ASN A 1 191 ? -7.590 -11.980 1.018 1.00 97.94 191 ASN A CA 1
ATOM 1538 C C . ASN A 1 191 ? -8.388 -11.508 -0.211 1.00 97.94 191 ASN A C 1
ATOM 1540 O O . ASN A 1 191 ? -9.477 -10.938 -0.077 1.00 97.94 191 ASN A O 1
ATOM 1544 N N . ARG A 1 192 ? -7.885 -11.771 -1.423 1.00 95.56 192 ARG A N 1
ATOM 1545 C CA . ARG A 1 192 ? -8.708 -11.603 -2.632 1.00 95.56 192 ARG A CA 1
ATOM 1546 C C . ARG A 1 192 ? -9.883 -12.596 -2.597 1.00 95.56 192 ARG A C 1
ATOM 1548 O O . ARG A 1 192 ? -9.785 -13.628 -1.931 1.00 95.56 192 ARG A O 1
ATOM 1555 N N . PRO A 1 193 ? -10.996 -12.311 -3.295 1.00 93.56 193 PRO A N 1
ATOM 1556 C CA . PRO A 1 193 ? -12.069 -13.285 -3.448 1.00 93.56 193 PRO A CA 1
ATOM 1557 C C . PRO A 1 193 ? -11.513 -14.601 -4.000 1.00 93.56 193 PRO A C 1
ATOM 1559 O O . PRO A 1 193 ? -10.791 -14.583 -4.992 1.00 93.56 193 PRO A O 1
ATOM 1562 N N . GLU A 1 194 ? -11.844 -15.713 -3.340 1.00 90.06 194 GLU A N 1
ATOM 1563 C CA . GLU A 1 194 ? -11.429 -17.070 -3.736 1.00 90.06 194 GLU A CA 1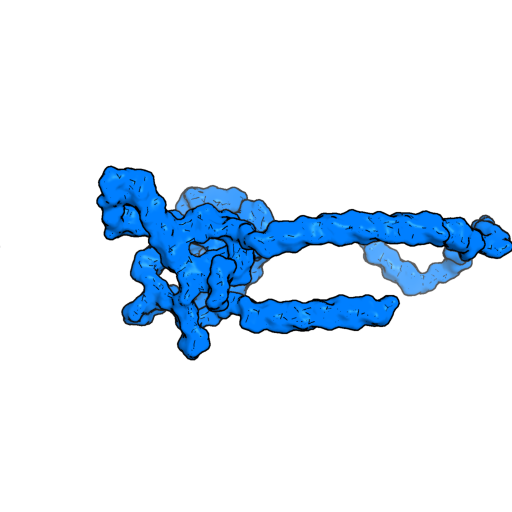
ATOM 1564 C C . GLU A 1 194 ? -9.901 -17.308 -3.765 1.00 90.06 194 GLU A C 1
ATOM 1566 O O . GLU A 1 194 ? -9.434 -18.262 -4.384 1.00 90.06 194 GLU A O 1
ATOM 1571 N N . ASP A 1 195 ? -9.115 -16.481 -3.066 1.00 92.44 195 ASP A N 1
ATOM 1572 C CA . ASP A 1 195 ? -7.658 -16.615 -2.937 1.00 92.44 195 ASP A CA 1
ATOM 1573 C C . ASP A 1 195 ? -7.242 -16.638 -1.451 1.00 92.44 195 ASP A C 1
ATOM 1575 O O . ASP A 1 195 ? -7.941 -16.146 -0.564 1.00 92.44 195 ASP A O 1
ATOM 1579 N N . GLU A 1 196 ? -6.064 -17.185 -1.172 1.00 92.44 196 GLU A N 1
ATOM 1580 C CA . GLU A 1 196 ? -5.437 -17.192 0.161 1.00 92.44 196 GLU A CA 1
ATOM 1581 C C . GLU A 1 196 ? -4.493 -15.994 0.362 1.00 92.44 196 GLU A C 1
ATOM 1583 O O . GLU A 1 196 ? -3.997 -15.730 1.464 1.00 92.44 196 GLU A O 1
ATOM 1588 N N . VAL A 1 197 ? -4.219 -15.267 -0.721 1.00 94.94 197 VAL A N 1
ATOM 1589 C CA . VAL A 1 197 ? -3.299 -14.135 -0.773 1.00 94.94 197 VAL A CA 1
ATOM 1590 C C . VAL A 1 197 ? -4.066 -12.810 -0.707 1.00 94.94 197 VAL A C 1
ATOM 1592 O O . VAL A 1 197 ? -5.137 -12.669 -1.297 1.00 94.94 197 VAL A O 1
ATOM 1595 N N . THR A 1 198 ? -3.519 -11.812 -0.004 1.00 97.44 198 THR A N 1
ATOM 1596 C CA . THR A 1 198 ? -4.137 -10.476 0.078 1.00 97.44 198 THR A CA 1
ATOM 1597 C C . THR A 1 198 ? -4.080 -9.712 -1.247 1.00 97.44 198 THR A C 1
ATOM 1599 O O . THR A 1 198 ? -3.310 -10.066 -2.147 1.00 97.44 198 THR A O 1
ATOM 1602 N N . TYR A 1 199 ? -4.856 -8.631 -1.394 1.00 97.12 199 TYR A N 1
ATOM 1603 C CA . TYR A 1 199 ? -4.834 -7.823 -2.627 1.00 97.12 199 TYR A CA 1
ATOM 1604 C C . TYR A 1 199 ? -3.427 -7.326 -2.997 1.00 97.12 199 TYR A C 1
ATOM 1606 O O . TYR A 1 199 ? -3.096 -7.245 -4.182 1.00 97.12 199 TYR A O 1
ATOM 1614 N N . THR A 1 200 ? -2.575 -7.084 -2.000 1.00 96.62 200 THR A N 1
ATOM 1615 C CA . THR A 1 200 ? -1.172 -6.644 -2.128 1.00 96.62 200 THR A CA 1
ATOM 1616 C C . THR A 1 200 ? -0.163 -7.797 -2.116 1.00 96.62 200 THR A C 1
ATOM 1618 O O . THR A 1 200 ? 1.027 -7.589 -1.880 1.00 96.62 200 THR A O 1
ATOM 1621 N N . SER A 1 201 ? -0.605 -9.030 -2.355 1.00 95.56 201 SER A N 1
ATOM 1622 C CA . SER A 1 201 ? 0.270 -10.204 -2.391 1.00 95.56 201 SER A CA 1
ATOM 1623 C C . SER A 1 201 ? 0.963 -10.525 -1.054 1.00 95.56 201 SER A C 1
ATOM 1625 O O . SER A 1 201 ? 2.144 -10.870 -1.035 1.00 95.56 201 SER A O 1
ATOM 1627 N N . ASN A 1 202 ? 0.224 -10.424 0.060 1.00 97.06 202 ASN A N 1
ATOM 1628 C CA . ASN A 1 202 ? 0.690 -10.591 1.450 1.00 97.06 202 ASN A CA 1
ATOM 1629 C C . ASN A 1 202 ? 1.761 -9.581 1.903 1.00 97.06 202 ASN A C 1
ATOM 1631 O O . ASN A 1 202 ? 2.450 -9.811 2.898 1.00 97.06 202 ASN A O 1
ATOM 1635 N N . TRP A 1 203 ? 1.909 -8.460 1.199 1.00 97.81 203 TRP A N 1
ATOM 1636 C CA . TRP A 1 203 ? 2.646 -7.304 1.705 1.00 97.81 203 TRP A CA 1
ATOM 1637 C C . TRP A 1 203 ? 1.721 -6.451 2.599 1.00 97.81 203 TRP A C 1
ATOM 1639 O O . TRP A 1 203 ? 0.552 -6.301 2.248 1.00 97.81 203 TRP A O 1
ATOM 1649 N N . PRO A 1 204 ? 2.187 -5.834 3.700 1.00 98.06 204 PRO A N 1
ATOM 1650 C CA . PRO A 1 204 ? 3.534 -5.883 4.266 1.00 98.06 204 PRO A CA 1
ATOM 1651 C C . PRO A 1 204 ? 3.722 -7.129 5.128 1.00 98.06 204 PRO A C 1
ATOM 1653 O O . PRO A 1 204 ? 2.745 -7.759 5.521 1.00 98.06 204 PRO A O 1
ATOM 1656 N N . HIS A 1 205 ? 4.971 -7.457 5.464 1.00 97.94 205 HIS A N 1
ATOM 1657 C CA . HIS A 1 205 ? 5.266 -8.529 6.415 1.00 97.94 205 HIS A CA 1
ATOM 1658 C C . HIS A 1 205 ? 4.657 -8.215 7.792 1.00 97.94 205 HIS A C 1
ATOM 1660 O O . HIS A 1 205 ? 5.122 -7.315 8.488 1.00 97.94 205 HIS A O 1
ATOM 1666 N N . GLU A 1 206 ? 3.648 -8.991 8.186 1.00 98.06 206 GLU A N 1
ATOM 1667 C CA . GLU A 1 206 ? 2.964 -8.887 9.478 1.00 98.06 206 GLU A CA 1
ATOM 1668 C C . GLU A 1 206 ? 2.699 -10.298 10.035 1.00 98.06 206 GLU A C 1
ATOM 1670 O O . GLU A 1 206 ? 1.748 -10.972 9.612 1.00 98.06 206 GLU A O 1
ATOM 1675 N N . PRO A 1 207 ? 3.519 -10.772 10.991 1.00 96.88 207 PRO A N 1
ATOM 1676 C CA . PRO A 1 207 ? 3.354 -12.087 11.602 1.00 96.88 207 PRO A CA 1
ATOM 1677 C C . PRO A 1 207 ? 2.019 -12.281 12.328 1.00 96.88 207 PRO A C 1
ATOM 1679 O O . PRO A 1 207 ? 1.544 -13.416 12.394 1.00 96.88 207 PRO A O 1
ATOM 1682 N N . LEU A 1 208 ? 1.403 -11.217 12.863 1.00 97.06 208 LEU A N 1
ATOM 1683 C CA . LEU A 1 208 ? 0.141 -11.322 13.609 1.00 97.06 208 LEU A CA 1
ATOM 1684 C C . LEU A 1 208 ? -1.017 -11.836 12.747 1.00 97.06 208 LEU A C 1
ATOM 1686 O O . LEU A 1 208 ? -1.837 -12.612 13.234 1.00 97.06 208 LEU A O 1
ATOM 1690 N N . ILE A 1 209 ? -1.043 -11.463 11.466 1.00 97.38 209 ILE A N 1
ATOM 1691 C CA . ILE A 1 209 ? -2.044 -11.927 10.492 1.00 97.38 209 ILE A CA 1
ATOM 1692 C C . ILE A 1 209 ? -1.457 -12.913 9.475 1.00 97.38 209 ILE A C 1
ATOM 1694 O O . ILE A 1 209 ? -2.104 -13.267 8.490 1.00 97.38 209 ILE A O 1
ATOM 1698 N N . GLY A 1 210 ? -0.223 -13.371 9.689 1.00 96.44 210 GLY A N 1
ATOM 1699 C CA . GLY A 1 210 ? 0.450 -14.321 8.806 1.00 96.44 210 GLY A CA 1
ATOM 1700 C C . GLY A 1 210 ? 0.742 -13.783 7.404 1.00 96.44 210 GLY A C 1
ATOM 1701 O O . GLY A 1 210 ? 0.825 -14.578 6.466 1.00 96.44 210 GLY A O 1
ATOM 1702 N N . ASN A 1 211 ? 0.910 -12.467 7.247 1.00 97.75 211 ASN A N 1
ATOM 1703 C CA . ASN A 1 211 ? 1.406 -11.904 5.998 1.00 97.75 211 ASN A CA 1
ATOM 1704 C C . ASN A 1 211 ? 2.868 -12.315 5.807 1.00 97.75 211 ASN A C 1
ATOM 1706 O O . ASN A 1 211 ? 3.792 -11.763 6.406 1.00 97.75 211 ASN A O 1
ATOM 1710 N N . THR A 1 212 ? 3.049 -13.330 4.974 1.00 95.44 212 THR A N 1
ATOM 1711 C CA . THR A 1 212 ? 4.335 -13.911 4.602 1.00 95.44 212 THR A CA 1
ATOM 1712 C C . THR A 1 212 ? 4.386 -14.062 3.082 1.00 95.44 212 THR A C 1
ATOM 1714 O O . THR A 1 212 ? 3.325 -14.209 2.459 1.00 95.44 212 THR A O 1
ATOM 1717 N N . PRO A 1 213 ? 5.584 -14.011 2.465 1.00 93.75 213 PRO A N 1
ATOM 1718 C CA . PRO A 1 213 ? 5.713 -14.154 1.021 1.00 93.75 213 PRO A CA 1
ATOM 1719 C C . PRO A 1 213 ? 5.025 -15.438 0.536 1.00 93.75 213 PRO A C 1
ATOM 1721 O O . PRO A 1 213 ? 5.344 -16.520 1.039 1.00 93.75 213 PRO A O 1
ATOM 1724 N N . PRO A 1 214 ? 4.084 -15.355 -0.420 1.00 92.38 214 PRO A N 1
ATOM 1725 C CA . PRO A 1 214 ? 3.418 -16.543 -0.928 1.00 92.38 214 PRO A CA 1
ATOM 1726 C C . PRO A 1 214 ? 4.421 -17.430 -1.688 1.00 92.38 214 PRO A C 1
ATOM 1728 O O . PRO A 1 214 ? 5.393 -16.915 -2.252 1.00 92.38 214 PRO A O 1
ATOM 1731 N N . PRO A 1 215 ? 4.187 -18.755 -1.780 1.00 91.50 215 PRO A N 1
ATOM 1732 C CA . PRO A 1 215 ? 5.096 -19.674 -2.475 1.00 91.50 215 PRO A CA 1
ATOM 1733 C C . PRO A 1 215 ? 5.415 -19.261 -3.921 1.00 91.50 215 PRO A C 1
ATOM 1735 O O . PRO A 1 215 ? 6.528 -19.473 -4.401 1.00 91.50 215 PRO A O 1
ATOM 1738 N N . SER A 1 216 ? 4.457 -18.622 -4.600 1.00 90.69 216 SER A N 1
ATOM 1739 C CA . SER A 1 216 ? 4.625 -18.095 -5.957 1.00 90.69 216 SER A CA 1
ATOM 1740 C C . SER A 1 216 ? 5.719 -17.029 -6.053 1.00 90.69 216 SER A C 1
ATOM 1742 O O . SER A 1 216 ? 6.477 -17.038 -7.021 1.00 90.69 216 SER A O 1
ATOM 1744 N N . VAL A 1 217 ? 5.851 -16.148 -5.054 1.00 91.88 217 VAL A N 1
ATOM 1745 C CA . VAL A 1 217 ? 6.900 -15.117 -5.024 1.00 91.88 217 VAL A CA 1
ATOM 1746 C C . VAL A 1 217 ? 8.275 -15.772 -4.956 1.00 91.88 217 VAL A C 1
ATOM 1748 O O . VAL A 1 217 ? 9.139 -15.445 -5.764 1.00 91.88 217 VAL A O 1
ATOM 1751 N N . LEU A 1 218 ? 8.459 -16.758 -4.072 1.00 91.69 218 LEU A N 1
ATOM 1752 C CA . LEU A 1 218 ? 9.729 -17.479 -3.955 1.00 91.69 218 LEU A CA 1
ATOM 1753 C C . LEU A 1 218 ? 10.099 -18.210 -5.256 1.00 91.69 218 LEU A C 1
ATOM 1755 O O . LEU A 1 218 ? 11.241 -18.121 -5.711 1.00 91.69 218 LEU A O 1
ATOM 1759 N N . LEU A 1 219 ? 9.135 -18.901 -5.872 1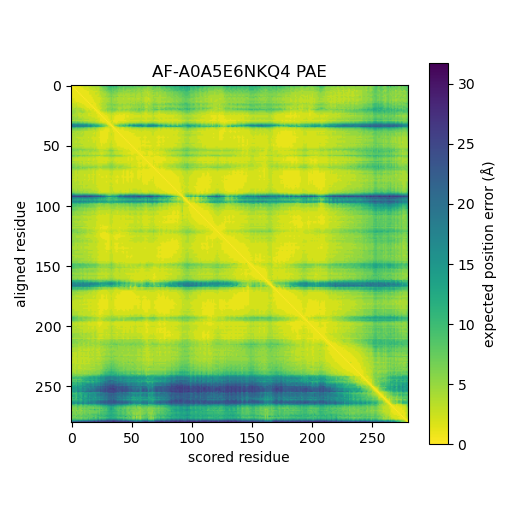.00 95.94 219 LEU A N 1
ATOM 1760 C CA . LEU A 1 219 ? 9.342 -19.617 -7.131 1.00 95.94 219 LEU A CA 1
ATOM 1761 C C . LEU A 1 219 ? 9.818 -18.673 -8.246 1.00 95.94 219 LEU A C 1
ATOM 1763 O O . LEU A 1 219 ? 10.832 -18.941 -8.892 1.00 95.94 219 LEU A O 1
ATOM 1767 N N . TRP A 1 220 ? 9.123 -17.550 -8.449 1.00 95.25 220 TRP A N 1
ATOM 1768 C CA . TRP A 1 220 ? 9.475 -16.589 -9.498 1.00 95.25 220 TRP A CA 1
ATOM 1769 C C . TRP A 1 220 ? 10.785 -15.848 -9.221 1.00 95.25 220 TRP A C 1
ATOM 1771 O O . TRP A 1 220 ? 11.515 -15.557 -10.170 1.00 95.25 220 TRP A O 1
ATOM 1781 N N . SER A 1 221 ? 11.136 -15.603 -7.955 1.00 95.75 221 SER A N 1
ATOM 1782 C CA . SER A 1 221 ? 12.454 -15.069 -7.588 1.00 95.75 221 SER A CA 1
ATOM 1783 C C . SER A 1 221 ? 13.594 -16.020 -7.963 1.00 95.75 221 SER A C 1
ATOM 1785 O O . SER A 1 221 ? 14.625 -15.576 -8.456 1.00 95.75 221 SER A O 1
ATOM 1787 N N . ILE A 1 222 ? 13.422 -17.331 -7.778 1.00 97.06 222 ILE A N 1
ATOM 1788 C CA . ILE A 1 222 ? 14.443 -18.317 -8.166 1.00 97.06 222 ILE A CA 1
ATOM 1789 C C . ILE A 1 222 ? 14.541 -18.417 -9.694 1.00 97.06 222 ILE A C 1
ATOM 1791 O O . ILE A 1 222 ? 15.641 -18.396 -10.250 1.00 97.06 222 ILE A O 1
ATOM 1795 N N . ILE A 1 223 ? 13.397 -18.478 -10.386 1.00 98.06 223 ILE A N 1
ATOM 1796 C CA . ILE A 1 223 ? 13.356 -18.523 -11.855 1.00 98.06 223 ILE A CA 1
ATOM 1797 C C . ILE A 1 223 ? 14.043 -17.290 -12.458 1.00 98.06 223 ILE A C 1
ATOM 1799 O O . ILE A 1 223 ? 14.820 -17.434 -13.402 1.00 98.06 223 ILE A O 1
ATOM 1803 N N . SER A 1 224 ? 13.809 -16.090 -11.917 1.00 98.06 224 SER A N 1
ATOM 1804 C CA . SER A 1 224 ? 14.407 -14.862 -12.453 1.00 98.06 224 SER A CA 1
ATOM 1805 C C . SER A 1 224 ? 15.934 -14.850 -12.340 1.00 98.06 224 SER A C 1
ATOM 1807 O O . SER A 1 224 ? 16.599 -14.400 -13.273 1.00 98.06 224 SER A O 1
ATOM 1809 N N . ILE A 1 225 ? 16.502 -15.413 -11.268 1.00 98.31 225 ILE A N 1
ATOM 1810 C CA . ILE A 1 225 ? 17.957 -15.568 -11.107 1.00 98.31 225 ILE A CA 1
ATOM 1811 C C . ILE A 1 225 ? 18.521 -16.498 -12.187 1.00 98.31 225 ILE A C 1
ATOM 1813 O O . ILE A 1 225 ? 19.506 -16.152 -12.840 1.00 98.31 225 ILE A O 1
ATOM 1817 N N . PHE A 1 226 ? 17.890 -17.652 -12.426 1.00 98.31 226 PHE A N 1
ATOM 1818 C CA . PHE A 1 226 ? 18.335 -18.566 -13.483 1.00 98.31 226 PHE A CA 1
ATOM 1819 C C . PHE A 1 226 ? 18.226 -17.939 -14.875 1.00 98.31 226 PHE A C 1
ATOM 1821 O O . PHE A 1 226 ? 19.160 -18.060 -15.668 1.00 98.31 226 PHE A O 1
ATOM 1828 N N . LEU A 1 227 ? 17.127 -17.234 -15.163 1.00 98.19 227 LEU A N 1
ATOM 1829 C CA . LEU A 1 227 ? 16.948 -16.524 -16.431 1.00 98.19 227 LEU A CA 1
ATOM 1830 C C . LEU A 1 227 ? 17.986 -15.413 -16.617 1.00 98.19 227 LEU A C 1
ATOM 1832 O O . LEU A 1 227 ? 18.514 -15.264 -17.718 1.00 98.19 227 LEU A O 1
ATOM 1836 N N . LEU A 1 228 ? 18.318 -14.671 -15.558 1.00 98.38 228 LEU A N 1
ATOM 1837 C CA . LEU A 1 228 ? 19.366 -13.651 -15.585 1.00 98.38 228 LEU A CA 1
ATOM 1838 C C . LEU A 1 228 ? 20.727 -14.268 -15.923 1.00 98.38 228 LEU A C 1
ATOM 1840 O O . LEU A 1 228 ? 21.397 -13.803 -16.843 1.00 98.38 228 LEU A O 1
ATOM 1844 N N . LEU A 1 229 ? 21.125 -15.328 -15.215 1.00 98.56 229 LEU A N 1
ATOM 1845 C CA . LEU A 1 229 ? 22.410 -15.996 -15.436 1.00 98.56 229 LEU A CA 1
ATOM 1846 C C . LEU A 1 229 ? 22.497 -16.617 -16.835 1.00 98.56 229 LEU A C 1
ATOM 1848 O O . LEU A 1 229 ? 23.503 -16.442 -17.524 1.00 98.56 229 LEU A O 1
ATOM 1852 N N . ALA A 1 230 ? 21.433 -17.289 -17.280 1.00 98.38 230 ALA A N 1
ATOM 1853 C CA . ALA A 1 230 ? 21.349 -17.842 -18.627 1.00 98.38 230 ALA A CA 1
ATOM 1854 C C . ALA A 1 230 ? 21.405 -16.738 -19.694 1.00 98.38 230 ALA A C 1
ATOM 1856 O O . ALA A 1 230 ? 22.115 -16.883 -20.688 1.00 98.38 230 ALA A O 1
ATOM 1857 N N . GLY A 1 231 ? 20.711 -15.617 -19.472 1.00 98.00 231 GLY A N 1
ATOM 1858 C CA . GLY A 1 231 ? 20.722 -14.456 -20.359 1.00 98.00 231 GLY A CA 1
ATOM 1859 C C . GLY A 1 231 ? 22.107 -13.821 -20.478 1.00 98.00 231 GLY A C 1
ATOM 1860 O O . GLY A 1 231 ? 22.583 -13.609 -21.593 1.00 98.00 231 GLY A O 1
ATOM 1861 N N . ILE A 1 232 ? 22.789 -13.584 -19.352 1.00 98.38 232 ILE A N 1
ATOM 1862 C CA . ILE A 1 232 ? 24.174 -13.085 -19.336 1.00 98.38 232 ILE A CA 1
ATOM 1863 C C . ILE A 1 232 ? 25.089 -14.057 -20.086 1.00 98.38 232 ILE A C 1
ATOM 1865 O O . ILE A 1 232 ? 25.830 -13.635 -20.972 1.00 98.38 232 ILE A O 1
ATOM 1869 N N . GLY A 1 233 ? 25.008 -15.356 -19.782 1.00 98.25 233 GLY A N 1
ATOM 1870 C CA . GLY A 1 233 ? 25.814 -16.381 -20.445 1.00 98.25 233 GLY A CA 1
ATOM 1871 C C . GLY A 1 233 ? 25.592 -16.420 -21.958 1.00 98.25 233 GLY A C 1
ATOM 1872 O O . GLY A 1 233 ? 26.558 -16.429 -22.718 1.00 98.25 233 GLY A O 1
ATOM 1873 N N . ALA A 1 234 ? 24.334 -16.367 -22.404 1.00 98.06 234 ALA A N 1
ATOM 1874 C CA . ALA A 1 234 ? 23.979 -16.352 -23.820 1.00 98.06 234 ALA A CA 1
ATOM 1875 C C . ALA A 1 234 ? 24.501 -15.098 -24.537 1.00 98.06 234 ALA A C 1
ATOM 1877 O O . ALA A 1 234 ? 25.047 -15.211 -25.635 1.00 98.06 234 ALA A O 1
ATOM 1878 N N . ILE A 1 235 ? 24.380 -13.917 -23.917 1.00 97.12 235 ILE A N 1
ATOM 1879 C CA . ILE A 1 235 ? 24.885 -12.657 -24.483 1.00 97.12 235 ILE A CA 1
ATOM 1880 C C . ILE A 1 235 ? 26.411 -12.688 -24.584 1.00 97.12 235 ILE A C 1
ATOM 1882 O O . ILE A 1 235 ? 26.948 -12.356 -25.638 1.00 97.12 235 ILE A O 1
ATOM 1886 N N . VAL A 1 236 ? 27.109 -13.114 -23.527 1.00 97.19 236 VAL A N 1
ATOM 1887 C CA . VAL A 1 236 ? 28.579 -13.201 -23.516 1.00 97.19 236 VAL A CA 1
ATOM 1888 C C . VAL A 1 236 ? 29.072 -14.205 -24.554 1.00 97.19 236 VAL A C 1
ATOM 1890 O O . VAL A 1 236 ? 29.983 -13.892 -25.318 1.00 97.19 236 VAL A O 1
ATOM 1893 N N . TRP A 1 237 ? 28.453 -15.385 -24.626 1.00 97.44 237 TRP A N 1
ATOM 1894 C CA . TRP A 1 237 ? 28.793 -16.400 -25.621 1.00 97.44 237 TRP A CA 1
ATOM 1895 C C . TRP A 1 237 ? 28.567 -15.895 -27.048 1.00 97.44 237 TRP A C 1
ATOM 1897 O O . TRP A 1 237 ? 29.463 -15.999 -27.889 1.00 97.44 237 TRP A O 1
ATOM 1907 N N . TYR A 1 238 ? 27.405 -15.292 -27.314 1.00 95.75 238 TYR A N 1
ATOM 1908 C CA . TYR A 1 238 ? 27.099 -14.724 -28.622 1.00 95.75 238 TYR A CA 1
ATOM 1909 C C . TYR A 1 238 ? 28.094 -13.620 -28.991 1.00 95.75 238 TYR A C 1
ATOM 1911 O O . TYR A 1 238 ? 28.671 -13.666 -30.077 1.00 95.75 238 TYR A O 1
ATOM 1919 N N . TYR A 1 239 ? 28.364 -12.690 -28.071 1.00 93.81 239 TYR A N 1
ATOM 1920 C CA . TYR A 1 239 ? 29.337 -11.617 -28.263 1.00 93.81 239 TYR A CA 1
ATOM 1921 C C . TYR A 1 239 ? 30.724 -12.172 -28.599 1.00 93.81 239 TYR A C 1
ATOM 1923 O O . TYR A 1 239 ? 31.294 -11.804 -29.622 1.00 93.81 239 TYR A O 1
ATOM 1931 N N . ALA A 1 240 ? 31.238 -13.108 -27.797 1.00 93.94 240 ALA A N 1
ATOM 1932 C CA . ALA A 1 240 ? 32.537 -13.732 -28.032 1.00 93.94 240 ALA A CA 1
ATOM 1933 C C . ALA A 1 240 ? 32.594 -14.451 -29.392 1.00 93.94 240 ALA A C 1
ATOM 1935 O O . ALA A 1 240 ? 33.586 -14.332 -30.105 1.00 93.94 240 ALA A O 1
ATOM 1936 N N . SER A 1 241 ? 31.513 -15.131 -29.795 1.00 93.88 241 SER A N 1
ATOM 1937 C CA . SER A 1 241 ? 31.438 -15.825 -31.090 1.00 93.88 241 SER A CA 1
ATOM 1938 C C . SER A 1 241 ? 31.461 -14.887 -32.305 1.00 93.88 241 SER A C 1
ATOM 1940 O O . SER A 1 241 ? 31.887 -15.292 -33.387 1.00 93.88 241 SER A O 1
ATOM 1942 N N . GLN A 1 242 ? 30.976 -13.650 -32.151 1.00 92.88 242 GLN A N 1
ATOM 1943 C CA . GLN A 1 242 ? 30.928 -12.650 -33.224 1.00 92.88 242 GLN A CA 1
ATOM 1944 C C . GLN A 1 242 ? 32.059 -11.623 -33.137 1.00 92.88 242 GLN A C 1
ATOM 1946 O O . GLN A 1 242 ? 32.208 -10.810 -34.048 1.00 92.88 242 GLN A O 1
ATOM 1951 N N . PHE A 1 243 ? 32.855 -11.659 -32.070 1.00 88.25 243 PHE A N 1
ATOM 1952 C CA . PHE A 1 243 ? 33.797 -10.605 -31.717 1.00 88.25 243 PHE A CA 1
ATOM 1953 C C . PHE A 1 243 ? 34.782 -10.275 -32.840 1.00 88.25 243 PHE A C 1
ATOM 1955 O O . PHE A 1 243 ? 34.909 -9.112 -33.216 1.00 88.25 243 PHE A O 1
ATOM 1962 N N . ASP A 1 244 ? 35.413 -11.289 -33.434 1.00 84.00 244 ASP A N 1
ATOM 1963 C CA . ASP A 1 244 ? 36.384 -11.071 -34.510 1.00 84.00 244 ASP A CA 1
ATOM 1964 C C . ASP A 1 244 ? 35.726 -10.512 -35.778 1.00 84.00 244 ASP A C 1
ATOM 1966 O O . ASP A 1 244 ? 36.278 -9.613 -36.409 1.00 84.00 244 ASP A O 1
ATOM 1970 N N . LYS A 1 245 ? 34.509 -10.963 -36.113 1.00 84.62 245 LYS A N 1
ATOM 1971 C CA . LYS A 1 245 ? 33.743 -10.436 -37.257 1.00 84.62 245 LYS A CA 1
ATOM 1972 C C . LYS A 1 245 ? 33.354 -8.977 -37.047 1.00 84.62 245 LYS A C 1
ATOM 1974 O O . LYS A 1 245 ? 33.454 -8.166 -37.961 1.00 84.62 245 LYS A O 1
ATOM 1979 N N . TRP A 1 246 ? 32.890 -8.631 -35.849 1.00 85.44 246 TRP A N 1
ATOM 1980 C CA . TRP A 1 246 ? 32.511 -7.256 -35.534 1.00 85.44 246 TRP A CA 1
ATOM 1981 C C . TRP A 1 246 ? 33.713 -6.334 -35.472 1.00 85.44 246 TRP A C 1
ATOM 1983 O O . TRP A 1 246 ? 33.616 -5.223 -35.977 1.00 85.44 246 TRP A O 1
ATOM 1993 N N . ARG A 1 247 ? 34.845 -6.790 -34.926 1.00 80.81 247 ARG A N 1
ATOM 1994 C CA . ARG A 1 247 ? 36.096 -6.028 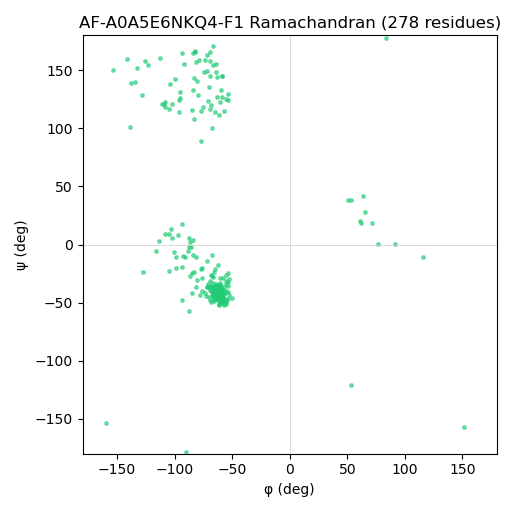-34.944 1.00 80.81 247 ARG A CA 1
ATOM 1995 C C . ARG A 1 247 ? 36.533 -5.727 -36.377 1.00 80.81 247 ARG A C 1
ATOM 1997 O O . ARG A 1 247 ? 36.747 -4.563 -36.690 1.00 80.81 247 ARG A O 1
ATOM 2004 N N . GLN A 1 248 ? 36.564 -6.738 -37.245 1.00 76.75 248 GLN A N 1
ATOM 2005 C CA . GLN A 1 248 ? 36.900 -6.555 -38.663 1.00 76.75 248 GLN A CA 1
ATOM 2006 C C . GLN A 1 248 ? 35.964 -5.555 -39.359 1.00 76.75 248 GLN A C 1
ATOM 2008 O O . GLN A 1 248 ? 36.429 -4.725 -40.126 1.00 76.75 248 GLN A O 1
ATOM 2013 N N . ASN A 1 249 ? 34.665 -5.583 -39.049 1.00 78.44 249 ASN A N 1
ATOM 2014 C CA . ASN A 1 249 ? 33.686 -4.653 -39.626 1.00 78.44 249 ASN A CA 1
ATOM 2015 C C . ASN A 1 249 ? 33.647 -3.266 -38.951 1.00 78.44 249 ASN A C 1
ATOM 2017 O O . ASN A 1 249 ? 32.956 -2.378 -39.444 1.00 78.44 249 ASN A O 1
ATOM 2021 N N . SER A 1 250 ? 34.303 -3.090 -37.799 1.00 75.50 250 SER A N 1
ATOM 2022 C CA . SER A 1 250 ? 34.322 -1.826 -37.042 1.00 75.50 250 SER A CA 1
ATOM 2023 C C . SER A 1 250 ? 35.589 -1.015 -37.291 1.00 75.50 250 SER A C 1
ATOM 2025 O O . SER A 1 250 ? 35.603 0.188 -37.031 1.00 75.50 250 SER A O 1
ATOM 2027 N N . GLU A 1 251 ? 36.658 -1.654 -37.766 1.00 73.38 251 GLU A N 1
ATOM 2028 C CA . GLU A 1 251 ? 37.835 -0.944 -38.249 1.00 73.38 251 GLU A CA 1
ATOM 2029 C C . GLU A 1 251 ? 37.456 -0.200 -39.539 1.00 73.38 251 GLU A C 1
ATOM 2031 O O . GLU A 1 251 ? 37.006 -0.832 -40.497 1.00 73.38 251 GLU A O 1
ATOM 2036 N N . PRO A 1 252 ? 37.577 1.141 -39.585 1.00 73.81 252 PRO A N 1
ATOM 2037 C CA . PRO A 1 252 ? 37.276 1.872 -40.804 1.00 73.81 252 PRO A CA 1
ATOM 2038 C C . PRO A 1 252 ? 38.204 1.377 -41.912 1.00 73.81 252 PRO A C 1
ATOM 2040 O O . PRO A 1 252 ? 39.416 1.311 -41.705 1.00 73.81 252 PRO A O 1
ATOM 2043 N N . GLU A 1 253 ? 37.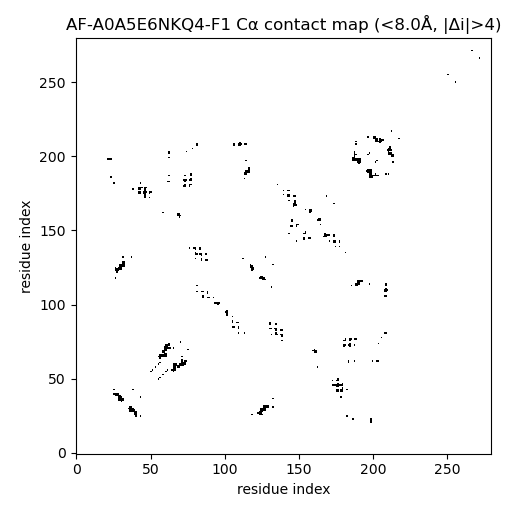659 1.093 -43.097 1.00 73.06 253 GLU A N 1
ATOM 2044 C CA . GLU A 1 253 ? 38.439 0.591 -44.243 1.00 73.06 253 GLU A CA 1
ATOM 2045 C C . GLU A 1 253 ? 39.650 1.484 -44.582 1.00 73.06 253 GLU A C 1
ATOM 2047 O O . GLU A 1 253 ? 40.635 1.016 -45.147 1.00 73.06 253 GLU A O 1
ATOM 2052 N N . GLN A 1 254 ? 39.588 2.770 -44.218 1.00 76.88 254 GLN A N 1
ATOM 2053 C CA . GLN A 1 254 ? 40.627 3.777 -44.459 1.00 76.88 254 GLN A CA 1
ATOM 2054 C C . GLN A 1 254 ? 41.443 4.158 -43.206 1.00 76.88 254 GLN A C 1
ATOM 2056 O O . GLN A 1 254 ? 42.229 5.103 -43.252 1.00 76.88 254 GLN A O 1
ATOM 2061 N N . GLY A 1 255 ? 41.287 3.436 -42.091 1.00 77.81 255 GLY A N 1
ATOM 2062 C CA . GLY A 1 255 ? 41.937 3.737 -40.813 1.00 77.81 255 GLY A CA 1
ATOM 2063 C C . GLY A 1 255 ? 41.204 4.786 -39.964 1.00 77.81 255 GLY A C 1
ATOM 2064 O O . GLY A 1 255 ? 40.162 5.321 -40.337 1.00 77.81 255 GLY A O 1
ATOM 2065 N N . ILE A 1 256 ? 41.727 5.058 -38.766 1.00 80.25 256 ILE A N 1
ATOM 2066 C CA . ILE A 1 256 ? 41.118 6.000 -37.813 1.00 80.25 256 ILE A CA 1
ATOM 2067 C C . ILE A 1 256 ? 41.265 7.435 -38.338 1.00 80.25 256 ILE A C 1
ATOM 2069 O O . ILE A 1 256 ? 42.344 7.827 -38.781 1.00 80.25 256 ILE A O 1
ATOM 2073 N N . ALA A 1 257 ? 40.191 8.226 -38.257 1.00 79.88 257 ALA A N 1
ATOM 2074 C CA . ALA A 1 257 ? 40.213 9.637 -38.628 1.00 79.88 257 ALA A CA 1
ATOM 2075 C C . ALA A 1 257 ? 41.313 10.389 -37.858 1.00 79.88 257 ALA A C 1
ATOM 2077 O O . ALA A 1 257 ? 41.358 10.363 -36.629 1.00 79.88 257 ALA A O 1
ATOM 2078 N N . THR A 1 258 ? 42.194 11.072 -38.586 1.00 81.69 258 THR A N 1
ATOM 2079 C CA . THR A 1 258 ? 43.326 11.825 -38.021 1.00 81.69 258 THR A CA 1
ATOM 2080 C C . THR A 1 258 ? 42.973 13.269 -37.665 1.00 81.69 258 THR A C 1
ATOM 2082 O O . THR A 1 258 ? 43.791 13.977 -37.082 1.00 81.69 258 THR A O 1
ATOM 2085 N N . THR A 1 259 ? 41.759 13.711 -37.999 1.00 80.31 259 THR A N 1
ATOM 2086 C CA . THR A 1 259 ? 41.241 15.057 -37.731 1.00 80.31 259 THR A CA 1
ATOM 2087 C C . THR A 1 259 ? 39.827 14.982 -37.179 1.00 80.31 259 THR A C 1
ATOM 2089 O O . THR A 1 259 ? 39.010 14.210 -37.690 1.00 80.31 259 THR A O 1
ATOM 2092 N N . ASP A 1 260 ? 39.510 15.825 -36.199 1.00 80.62 260 ASP A N 1
ATOM 2093 C CA . ASP A 1 260 ? 38.154 15.930 -35.670 1.00 80.62 260 ASP A CA 1
ATOM 2094 C C . ASP A 1 260 ? 37.257 16.736 -36.630 1.00 80.62 260 ASP A C 1
ATOM 2096 O O . ASP A 1 260 ? 37.458 17.928 -36.892 1.00 80.62 260 ASP A O 1
ATOM 2100 N N . PHE A 1 261 ? 36.252 16.068 -37.195 1.00 74.56 261 PHE A N 1
ATOM 2101 C CA . PHE A 1 261 ? 35.273 16.701 -38.078 1.00 74.56 261 PHE A CA 1
ATOM 2102 C C . PHE A 1 261 ? 34.241 17.534 -37.300 1.00 74.56 261 PHE A C 1
ATOM 2104 O O . PHE A 1 261 ? 33.590 18.400 -37.885 1.00 74.56 261 PHE A O 1
ATOM 2111 N N . ILE A 1 262 ? 34.067 17.287 -35.998 1.00 81.00 262 ILE A N 1
ATOM 2112 C CA . ILE A 1 262 ? 33.144 18.028 -35.131 1.00 81.00 262 ILE A CA 1
ATOM 2113 C C . ILE A 1 262 ? 33.741 19.396 -34.789 1.00 81.00 262 ILE A C 1
ATOM 2115 O O . ILE A 1 262 ? 33.024 20.394 -34.846 1.00 81.00 262 ILE A O 1
ATOM 2119 N N . GLU A 1 263 ? 35.049 19.464 -34.530 1.00 77.69 263 GLU A N 1
ATOM 2120 C CA . GLU A 1 263 ? 35.772 20.710 -34.228 1.00 77.69 263 GLU A CA 1
ATOM 2121 C C . GLU A 1 263 ? 35.691 21.732 -35.377 1.00 77.69 263 GLU A C 1
ATOM 2123 O O . GLU A 1 263 ? 35.547 22.935 -35.155 1.00 77.69 263 GLU A O 1
ATOM 2128 N N . ASN A 1 264 ? 35.693 21.247 -36.621 1.00 68.81 264 ASN A N 1
ATOM 2129 C CA . ASN A 1 264 ? 35.658 22.086 -37.821 1.00 68.81 264 ASN A CA 1
ATOM 2130 C C . ASN A 1 264 ? 34.241 22.489 -38.271 1.00 68.81 264 ASN A C 1
ATOM 2132 O O . ASN A 1 264 ? 34.083 23.237 -39.243 1.00 68.81 264 ASN A O 1
ATOM 2136 N N . ASN A 1 265 ? 33.193 22.023 -37.584 1.00 81.31 265 ASN A N 1
ATOM 2137 C CA . ASN A 1 265 ? 31.818 22.368 -37.927 1.00 81.31 265 ASN A CA 1
ATOM 2138 C C . ASN A 1 265 ? 31.398 23.712 -37.315 1.00 81.31 265 ASN A C 1
ATOM 2140 O O . ASN A 1 265 ? 31.563 23.980 -36.125 1.00 81.31 265 ASN A O 1
ATOM 2144 N N . LYS A 1 266 ? 30.775 24.575 -38.129 1.00 87.25 266 LYS A N 1
ATOM 2145 C CA . LYS A 1 266 ? 30.224 25.847 -37.643 1.00 87.25 266 LYS A CA 1
ATOM 2146 C C . LYS A 1 266 ? 29.087 25.575 -36.663 1.00 87.25 266 LYS A C 1
ATOM 2148 O O . LYS A 1 266 ? 28.016 25.120 -37.061 1.00 87.25 266 LYS A O 1
ATOM 2153 N N . VAL A 1 267 ? 29.293 25.937 -35.397 1.00 89.81 267 VAL A N 1
ATOM 2154 C CA . VAL A 1 267 ? 28.249 25.866 -34.369 1.00 89.81 267 VAL A CA 1
ATOM 2155 C C . VAL A 1 267 ? 27.046 26.702 -34.807 1.00 89.81 267 VAL A C 1
ATOM 2157 O O . VAL A 1 267 ? 27.132 27.931 -34.934 1.00 89.81 267 VAL A O 1
ATOM 2160 N N . THR A 1 268 ? 25.918 26.033 -35.042 1.00 93.12 268 THR A N 1
ATOM 2161 C CA . THR A 1 268 ? 24.688 26.690 -35.494 1.00 93.12 268 THR A CA 1
ATOM 2162 C C . THR A 1 268 ? 24.096 27.566 -34.385 1.00 93.12 268 THR A C 1
ATOM 2164 O O . THR A 1 268 ? 24.347 27.323 -33.201 1.00 93.12 268 THR A O 1
ATOM 2167 N N . PRO A 1 269 ? 23.258 28.564 -34.717 1.00 95.12 269 PRO A N 1
ATOM 2168 C CA . PRO A 1 269 ? 22.562 29.353 -33.702 1.00 95.12 269 PRO A CA 1
ATOM 2169 C C . PRO A 1 269 ? 21.764 28.499 -32.702 1.00 95.12 269 PRO A C 1
ATOM 2171 O O . PRO A 1 269 ? 21.751 28.820 -31.518 1.00 95.12 269 PRO A O 1
ATOM 2174 N N . SER A 1 270 ? 21.166 27.381 -33.145 1.00 95.50 270 SER A N 1
ATOM 2175 C CA . SER A 1 270 ? 20.430 26.459 -32.263 1.00 95.50 270 SER A CA 1
ATOM 2176 C C . SER A 1 270 ? 21.338 25.765 -31.240 1.00 95.50 270 SER A C 1
ATOM 2178 O O . SER A 1 270 ? 21.015 25.756 -30.057 1.00 95.50 270 SER A O 1
ATOM 2180 N N . MET A 1 271 ? 22.519 25.294 -31.658 1.00 93.19 271 MET A N 1
ATOM 2181 C CA . MET A 1 271 ? 23.527 24.705 -30.766 1.00 93.19 271 MET A CA 1
ATOM 2182 C C . MET A 1 271 ? 24.114 25.744 -29.800 1.00 93.19 271 MET A C 1
ATOM 2184 O O . MET A 1 271 ? 24.413 25.432 -28.655 1.00 93.19 271 MET A O 1
ATOM 2188 N N . LYS A 1 272 ? 24.250 27.011 -30.213 1.00 91.75 272 LYS A N 1
ATOM 2189 C CA . LYS A 1 272 ? 24.644 28.085 -29.281 1.00 91.75 272 LYS A CA 1
ATOM 2190 C C . LYS A 1 272 ? 23.545 28.369 -28.261 1.00 91.75 272 LYS A C 1
ATOM 2192 O O . LYS A 1 272 ? 23.831 28.561 -27.084 1.00 91.75 272 LYS A O 1
ATOM 2197 N N . ALA A 1 273 ? 22.286 28.360 -28.693 1.00 95.25 273 ALA A N 1
ATOM 2198 C CA . ALA A 1 273 ? 21.145 28.585 -27.815 1.00 95.25 273 ALA A CA 1
ATOM 2199 C C . ALA A 1 273 ? 20.972 27.479 -26.762 1.00 95.25 273 ALA A C 1
ATOM 2201 O O . ALA A 1 273 ? 20.352 27.747 -25.731 1.00 95.25 273 ALA A O 1
ATOM 2202 N N . THR A 1 274 ? 21.531 26.274 -26.965 1.00 95.44 274 THR A N 1
ATOM 2203 C CA . THR A 1 274 ? 21.527 25.234 -25.926 1.00 95.44 274 THR A CA 1
ATOM 2204 C C . THR A 1 274 ? 22.480 25.537 -24.772 1.00 95.44 274 THR A C 1
ATOM 2206 O O . THR A 1 274 ? 22.330 24.934 -23.718 1.00 95.44 274 THR A O 1
ATOM 2209 N N . ALA A 1 275 ? 23.408 26.495 -24.903 1.00 92.75 275 ALA A N 1
ATOM 2210 C CA . ALA A 1 275 ? 24.336 26.851 -23.826 1.00 92.75 275 ALA A CA 1
ATOM 2211 C C . ALA A 1 275 ? 23.612 27.226 -22.519 1.00 92.75 275 ALA A C 1
ATOM 2213 O O . ALA A 1 275 ? 24.075 26.869 -21.442 1.00 92.75 275 ALA A O 1
ATOM 2214 N N . LYS A 1 276 ? 22.430 27.853 -22.601 1.00 93.69 276 LYS A N 1
ATOM 2215 C CA . LYS A 1 276 ? 21.597 28.190 -21.430 1.00 93.69 276 LYS A CA 1
ATOM 2216 C C . LYS A 1 276 ? 21.107 26.977 -20.624 1.00 93.69 276 LYS A C 1
ATOM 2218 O O . LYS A 1 276 ? 20.671 27.157 -19.500 1.00 93.69 276 LYS A O 1
ATOM 2223 N N . TYR A 1 277 ? 21.142 25.770 -21.197 1.00 93.38 277 TYR A N 1
ATOM 2224 C CA . TYR A 1 277 ? 20.806 24.527 -20.491 1.00 93.38 277 TYR A CA 1
ATOM 2225 C C . TYR A 1 277 ? 21.995 23.959 -19.700 1.00 93.38 277 TYR A C 1
ATOM 2227 O O . TYR A 1 277 ? 21.812 23.009 -18.949 1.00 93.38 277 TYR A O 1
ATOM 2235 N N . PHE A 1 278 ? 23.200 24.515 -19.877 1.00 93.19 278 PHE A N 1
ATOM 2236 C CA . PHE A 1 278 ? 24.436 24.039 -19.246 1.00 93.19 278 PHE A CA 1
ATOM 2237 C C . PHE A 1 278 ? 25.063 25.052 -18.276 1.00 93.19 278 PHE A C 1
ATOM 2239 O O . PHE A 1 278 ? 26.043 24.722 -17.611 1.00 93.19 278 PHE A O 1
ATOM 2246 N N . TRP A 1 279 ? 24.515 26.267 -18.188 1.00 74.94 279 TRP A N 1
ATOM 2247 C CA . TRP A 1 279 ? 24.908 27.273 -17.201 1.00 74.94 279 TRP A CA 1
ATOM 2248 C C . TRP A 1 279 ? 23.972 27.212 -15.988 1.00 74.94 279 TRP A C 1
ATOM 2250 O O . TRP A 1 279 ? 22.753 27.280 -16.154 1.00 74.94 279 TRP A O 1
ATOM 2260 N N . TRP A 1 280 ? 24.568 27.079 -14.801 1.00 57.09 280 TRP A N 1
ATOM 2261 C CA . TRP A 1 280 ? 23.937 27.189 -13.481 1.00 57.09 280 TRP A CA 1
ATOM 2262 C C . TRP A 1 280 ? 24.280 28.552 -12.886 1.00 57.09 280 TRP A C 1
ATOM 2264 O O . TRP A 1 280 ? 25.441 28.984 -13.090 1.00 57.09 280 TRP A O 1
#

Secondary structure (DSSP, 8-state):
-HHHHHHHHHHHHHHHHHHHHHSPP--SEEEETT--EEEEHHHHHHHHHHHHHTTGGGTSEETTEE-SSSPBHHHHHHHHHHHHHHHHHHHHS---SSHHHHHHHHHHHHHHHHHS--EETTTTEEEE-HHHHHHHHHHHHHHHHHHH--SHHHHHHHHHTT--TT----HHHHHHHHHHHHHHHHHHHSBPTT-SSBTTTT-S-BGGGTB---HHHHHHHHHHHHHHHHHHHHHHHHHHHHHHHHHHHHS-TT-S-SS-TTTTS---HHHHHGGGGT--

pLDDT: mean 93.66, std 6.84, range [57.09, 98.88]

Sequence (280 aa):
MIVSLILSFSALLYLGGQIYQQAPPIPNAVQIVNGNVIYSKQDIEDGQNIWQTIGGMQQGSIWGHGSYLAPDWSADWLHREALSLLDIIKSSGFYLNNKYQTREAHKIILKDEMRTNTYNATTGVITISQNRALAIAETQRHYIDLYTSNKQEYQQLREDYAFPIKMILDKEKARKLSAFFFWSAWAASTNRPEDEVTYTSNWPHEPLIGNTPPPSVLLWSIISIFLLLAGIGAIVWYYASQFDKWRQNSEPEQGIATTDFIENNKVTPSMKATAKYFWW

Radius of gyration: 27.81 Å; Cα contacts (8 Å, |Δi|>4): 306; chains: 1; bounding box: 70×54×75 Å

Mean predicted aligned error: 5.89 Å